Protein 1ID1 (pdb70)

GO terms:
  GO:0005267 potassium channel activity (F, IMP)
  GO:0005886 plasma membrane (C, IDA)
  GO:0032991 protein-containing complex (C, IDA)
  GO:0042802 identical protein binding (F, IDA)
  GO:0006813 potassium ion transport (P, IMP)

CATH classification: 3.40.50.720

B-factor: mean 51.91, std 16.52, range [20.41, 100.39]

InterPro domains:
  IPR003148 Regulator of K+ conductance, N-terminal lobe [PF02254] (246-365)
  IPR003148 Regulator of K+ conductance, N-terminal lobe [PS51201] (243-363)
  IPR013099 Potassium channel domain [PF07885] (149-220)
  IPR036291 NAD(P)-binding domain superfamily [SSF51735] (242-384)
  IPR050721 Trk/Ktr/HKT Potassium Transport [PTHR43833] (146-383)

Sequence (305 aa):
HRKDHFIVCGHSILAINTILQLNQRGQNVTVISNLPEDDIKQLEQRLGDNADVIPGDSNDSSVLKKAGIDRCRAILALSDNDADNAFVVLSAKDMSSDVKTVLAVSDSKNLNKIKMVHPDIILSPQLFGSEILARVLNGEEINNDMLVSMLLNRKDHFIVCGHSILAINTILQLNQRGQNVTVISNLPEDDIKQLEQRLGDNADVIPGDSNDSSVLKKAGIDRCRAILALSDNDADNAFVVLSAKDMSSDVKTVLAVSDSKNLNKIKMVHPDIILSPQLFGSEILARVLNGEEINNDMLVSMLLN

Organism: Escherichia coli (strain K12) (NCBI:txid83333)

Solvent-accessible surface area: 13508 Å² total; per-residue (Å²): 186,57,49,87,2,2,0,0,2,8,58,12,76,8,0,27,27,0,3,35,21,0,64,123,56,67,29,102,14,2,1,3,2,104,43,80,97,81,62,13,60,71,9,68,85,132,19,41,118,103,35,45,14,12,89,26,72,18,42,68,43,74,24,0,125,132,0,0,4,82,85,21,90,0,1,0,1,1,25,111,72,16,73,49,1,19,98,1,1,82,10,0,63,124,65,43,76,126,12,78,0,0,0,3,4,56,53,17,159,23,26,101,130,6,88,144,26,126,1,48,5,14,1,10,6,44,51,13,2,1,47,0,0,0,40,21,10,36,62,38,135,1,73,26,111,55,1,34,78,44,3,103,100,116,60,70,4,2,0,0,2,7,55,13,71,10,0,48,34,0,4,58,39,0,49,133,104,60,34,111,15,3,2,0,4,106,40,85,94,78,68,11,60,69,13,65,86,62,7,42,122,84,28,46,16,8,84,26,72,18,39,63,45,70,19,0,126,128,0,1,3,82,129,22,94,0,2,0,1,1,23,111,71,16,72,48,1,18,100,2,1,84,10,0,74,120,65,29,90,130,15,79,0,1,0,2,8,52,48,25,168,27,34,115,131,5,92,147,20,131,3,61,2,19,1,11,6,52,43,14,2,0,51,0,0,0,43,28,9,43,62,56,133,2,61,21,105,93,1,35,73,45,3,103,104

Secondary structure (DSSP, 8-state):
---S-EEEE--SHHHHHHHHHHHHTT--EEEEE---HHHHHHHHHHH-TT-EEEES-TTSHHHHHHHTTTT-SEEEE-SS-HHHHHHHHHHHHHHTSSS-EEEE-SSGGGHHHHHTT--SEEE-HHHHHHHHHHHHHTT----HHHHHHTTB-/--SEEEEE--SHHHHHHHHHHHHTT--EEEEE---HHHHHHHHHHT-TT-EEEES-TTSHHHHHHHTGGGEEEEEE-SS-HHHHHHHHHHHHHHTSSS-EEEE-SSGGGHHHHHTT--SEEE-HHHHHHHHHHHHHTT----HHHHHHHHB-

Foldseek 3Di:
DDAQAEEEEADDPVRLVVLQVCVVVVGHYAYEYCDDPVVVVVSQVSRDDNYHYHYDQLLDLVVVVVSPLVHYQAYEYDYLDQVSQLSSLLSSCVPPVPHAYEYEYNDPVCVVVSVVSPHQWYHDPVVLVVVVVVCVVVVHDADPVNSVVNTGD/DAQAEEEEADDPVRLVVLLVCVVVVGQYAYEYQDDPVVQVVSQVSNPDSRRYDYDQLLDLVVVVVSPQVGYQAYEYDHLDLVSLLSSLLSSCVPRVPHAYEYEHNDPVCVVVSCVSPHQWYHDPVVLVVVVVVCVVVVHDADPVNSVVVTGD

Structure (mmCIF, N/CA/C/O backbone):
data_1ID1
#
_entry.id   1ID1
#
_cell.length_a   65.51
_cell.length_b   65.51
_cell.length_c   110.24
_cell.angle_alpha   90
_cell.angle_beta   90
_cell.angle_gamma   90
#
_symmetry.space_group_name_H-M   'P 41'
#
loop_
_entity.id
_entity.type
_entity.pdbx_description
1 polymer 'PUTATIVE POTASSIUM CHANNEL PROTEIN'
2 water water
#
loop_
_atom_site.group_PDB
_atom_site.id
_atom_site.type_symbol
_atom_site.label_atom_id
_atom_site.label_alt_id
_atom_site.label_comp_id
_atom_site.label_asym_id
_atom_site.label_entity_id
_atom_site.label_seq_id
_atom_site.pdbx_PDB_ins_code
_atom_site.Cartn_x
_atom_site.Cartn_y
_atom_site.Cartn_z
_atom_site.occupancy
_atom_site.B_iso_or_equiv
_atom_site.auth_seq_id
_atom_site.auth_comp_id
_atom_site.auth_asym_id
_atom_site.auth_atom_id
_atom_site.pdbx_PDB_model_num
ATOM 1 N N . HIS A 1 1 ? 10.448 19.511 32.765 1.00 91.05 3 HIS A N 1
ATOM 2 C CA . HIS A 1 1 ? 10.205 18.041 32.681 1.00 90.71 3 HIS A CA 1
ATOM 3 C C . HIS A 1 1 ? 9.411 17.702 31.422 1.00 88.32 3 HIS A C 1
ATOM 4 O O . HIS A 1 1 ? 8.187 17.853 31.377 1.00 83.74 3 HIS 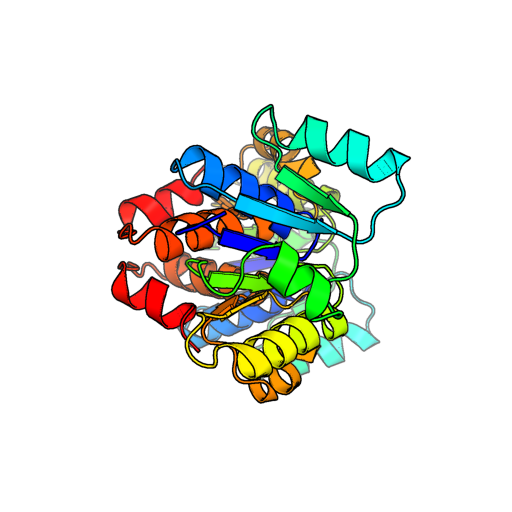A O 1
ATOM 11 N N . ARG A 1 2 ? 10.130 17.247 30.399 1.00 82.20 4 ARG A N 1
ATOM 12 C CA . ARG A 1 2 ? 9.531 16.888 29.124 1.00 67.80 4 ARG A CA 1
ATOM 13 C C . ARG A 1 2 ? 9.354 15.385 28.972 1.00 67.17 4 ARG A C 1
ATOM 14 O O . ARG A 1 2 ? 10.232 14.607 29.356 1.00 62.19 4 ARG A O 1
ATOM 22 N N . LYS A 1 3 ? 8.220 14.985 28.398 1.00 60.45 5 LYS A N 1
ATOM 23 C CA . LYS A 1 3 ? 7.910 13.573 28.201 1.00 57.89 5 LYS A CA 1
ATOM 24 C C . LYS A 1 3 ? 7.060 13.375 26.949 1.00 54.63 5 LYS A C 1
ATOM 25 O O . LYS A 1 3 ? 6.333 14.282 26.541 1.00 48.35 5 LYS A O 1
ATOM 27 N N . ASP A 1 4 ? 7.161 12.188 26.353 1.00 56.86 6 ASP A N 1
ATOM 28 C CA . ASP A 1 4 ? 6.415 11.831 25.144 1.00 62.26 6 ASP A CA 1
ATOM 29 C C . ASP A 1 4 ? 6.481 12.964 24.111 1.00 55.85 6 ASP A C 1
ATOM 30 O O . ASP A 1 4 ? 5.537 13.206 23.363 1.00 61.09 6 ASP A O 1
ATOM 35 N N . HIS A 1 5 ? 7.618 13.641 24.068 1.00 50.18 7 HIS A N 1
ATOM 36 C CA . HIS A 1 5 ? 7.810 14.774 23.179 1.00 43.88 7 HIS A CA 1
ATOM 37 C C . HIS A 1 5 ? 8.898 14.494 22.139 1.00 45.41 7 HIS A C 1
ATOM 38 O O . HIS A 1 5 ? 9.528 13.427 22.140 1.00 41.00 7 HIS A O 1
ATOM 45 N N . PHE A 1 6 ? 9.098 15.453 21.242 1.00 38.48 8 PHE A N 1
ATOM 46 C CA . PHE A 1 6 ? 10.146 15.341 20.230 1.00 42.18 8 PHE A CA 1
ATOM 47 C C . PHE A 1 6 ? 11.219 16.379 20.522 1.00 37.88 8 PHE A C 1
ATOM 48 O O . PHE A 1 6 ? 10.917 17.523 20.860 1.00 44.53 8 PHE A O 1
ATOM 56 N N . ILE A 1 7 ? 12.473 15.977 20.398 1.00 34.92 9 ILE A N 1
ATOM 57 C CA . ILE A 1 7 ? 13.591 16.892 20.612 1.00 27.22 9 ILE A CA 1
ATOM 58 C C . ILE A 1 7 ? 14.178 17.179 19.230 1.00 29.16 9 ILE A C 1
ATOM 59 O O . ILE A 1 7 ? 14.534 16.247 18.504 1.00 26.19 9 ILE A O 1
ATOM 64 N N . VAL A 1 8 ? 14.240 18.452 18.853 1.00 26.79 10 VAL A N 1
ATOM 65 C CA . VAL A 1 8 ? 14.814 18.829 17.566 1.00 36.67 10 VAL A CA 1
ATOM 66 C C . VAL A 1 8 ? 16.120 19.598 17.774 1.00 37.26 10 VAL A C 1
ATOM 67 O O . VAL A 1 8 ? 16.160 20.591 18.500 1.00 36.64 10 VAL A O 1
ATOM 71 N N . CYS A 1 9 ? 17.188 19.141 17.137 1.00 37.21 11 CYS A N 1
ATOM 72 C CA . CYS A 1 9 ? 18.476 19.817 17.274 1.00 39.29 11 CYS A CA 1
ATOM 73 C C . CYS A 1 9 ? 18.735 20.612 16.014 1.00 34.09 11 CYS A C 1
ATOM 74 O O . CYS A 1 9 ? 18.806 20.045 14.930 1.00 36.95 11 CYS A O 1
ATOM 77 N N . GLY A 1 10 ? 18.847 21.927 16.146 1.00 31.76 12 GLY A N 1
ATOM 78 C CA . GLY A 1 10 ? 19.134 22.732 14.980 1.00 33.85 12 GLY A CA 1
ATOM 79 C C . GLY A 1 10 ? 18.128 23.827 14.779 1.00 43.65 12 GLY A C 1
ATOM 80 O O . GLY A 1 10 ? 17.047 23.792 15.375 1.00 44.00 12 GLY A O 1
ATOM 81 N N . HIS A 1 11 ? 18.491 24.803 13.947 1.00 43.33 13 HIS A N 1
ATOM 82 C CA . HIS A 1 11 ? 17.614 25.925 13.632 1.00 42.43 13 HIS A CA 1
ATOM 83 C C . HIS A 1 11 ? 17.615 26.205 12.135 1.00 38.94 13 HIS A C 1
ATOM 84 O O . HIS A 1 11 ? 17.316 27.317 11.696 1.00 43.56 13 HIS A O 1
ATOM 91 N N . SER A 1 12 ? 17.970 25.190 11.353 1.00 37.93 14 SER A N 1
ATOM 92 C CA . SER A 1 12 ? 17.960 25.315 9.905 1.00 35.34 14 SER A CA 1
ATOM 93 C C . SER A 1 12 ? 16.491 25.404 9.444 1.00 45.76 14 SER A C 1
ATOM 94 O O . SER A 1 12 ? 15.552 25.247 10.252 1.00 36.30 14 SER A O 1
ATOM 97 N N . ILE A 1 13 ? 16.307 25.646 8.147 1.00 43.93 15 ILE A N 1
ATOM 98 C CA . ILE A 1 13 ? 14.980 25.756 7.545 1.00 45.73 15 ILE A CA 1
ATOM 99 C C . ILE A 1 13 ? 14.235 24.433 7.671 1.00 46.68 15 ILE A C 1
ATOM 100 O O . ILE A 1 13 ? 13.032 24.412 7.946 1.00 46.02 15 ILE A O 1
ATOM 105 N N . LEU A 1 14 ? 14.956 23.330 7.477 1.00 38.95 16 LEU A N 1
ATOM 106 C CA . LEU A 1 14 ? 14.360 22.009 7.609 1.00 37.03 16 LEU A CA 1
ATOM 107 C C . LEU A 1 14 ? 13.882 21.824 9.063 1.00 38.95 16 LEU A C 1
ATOM 108 O O . LEU A 1 14 ? 12.754 21.398 9.307 1.00 36.88 16 LEU A O 1
ATOM 113 N N . ALA A 1 15 ? 14.734 22.166 10.027 1.00 33.00 17 ALA A N 1
ATOM 114 C CA . ALA A 1 15 ? 14.370 22.022 11.443 1.00 35.66 17 ALA A CA 1
ATOM 115 C C . ALA A 1 15 ? 13.156 22.854 11.855 1.00 36.21 17 ALA A C 1
ATOM 116 O O . ALA A 1 15 ? 12.249 22.349 12.509 1.00 32.55 17 ALA A O 1
ATOM 118 N N . ILE A 1 16 ? 13.161 24.134 11.489 1.00 37.57 18 ILE A N 1
ATOM 119 C CA . ILE A 1 16 ? 12.078 25.035 11.828 1.00 37.91 18 ILE A CA 1
ATOM 120 C C . ILE A 1 16 ? 10.740 24.542 11.285 1.00 35.56 18 ILE A C 1
ATOM 121 O O . ILE A 1 16 ? 9.764 24.461 12.026 1.00 33.07 18 ILE A O 1
ATOM 126 N N . ASN A 1 17 ? 10.694 24.203 10.003 1.00 37.28 19 ASN A N 1
ATOM 127 C CA . ASN A 1 17 ? 9.457 23.708 9.427 1.00 34.98 19 ASN A CA 1
ATOM 128 C C . ASN A 1 17 ? 9.014 22.380 9.984 1.00 35.46 19 ASN A C 1
ATOM 129 O O . ASN A 1 17 ? 7.819 22.082 9.991 1.00 35.29 19 ASN A O 1
ATOM 134 N N . THR A 1 18 ? 9.957 21.568 10.446 1.00 32.79 20 THR A N 1
ATOM 135 C CA . THR A 1 18 ? 9.579 20.281 11.025 1.00 40.13 20 THR A CA 1
ATOM 136 C C . THR A 1 18 ? 8.964 20.543 12.397 1.00 39.30 20 THR A C 1
ATOM 137 O O . THR A 1 18 ? 8.012 19.878 12.797 1.00 39.72 20 THR A O 1
ATOM 141 N N . ILE A 1 19 ? 9.508 21.526 13.107 1.00 34.34 21 ILE A N 1
ATOM 142 C CA . ILE A 1 19 ? 8.993 21.864 14.428 1.00 36.90 21 ILE A CA 1
ATOM 143 C C . ILE A 1 19 ? 7.565 22.378 14.284 1.00 38.41 21 ILE A C 1
ATOM 144 O O . ILE A 1 19 ? 6.678 21.974 15.028 1.00 35.51 21 ILE A O 1
ATOM 149 N N . LEU A 1 20 ? 7.358 23.274 13.322 1.00 37.37 22 LEU A N 1
ATOM 150 C CA . LEU A 1 20 ? 6.046 23.844 13.066 1.00 39.49 22 LEU A CA 1
ATOM 151 C C . LEU A 1 20 ? 5.050 22.767 12.666 1.00 43.67 22 LEU A C 1
ATOM 152 O O . LEU A 1 20 ? 3.927 22.748 13.166 1.00 53.37 22 LEU A O 1
ATOM 157 N N . GLN A 1 21 ? 5.454 21.871 11.765 1.00 44.25 23 GLN A N 1
ATOM 158 C CA . GLN A 1 21 ? 4.564 20.803 11.322 1.00 37.84 23 GLN A CA 1
ATOM 159 C C . GLN A 1 21 ? 4.223 19.882 12.485 1.00 40.31 23 GLN A C 1
ATOM 160 O O . GLN A 1 21 ? 3.118 19.336 12.553 1.00 37.70 23 GLN A O 1
ATOM 166 N N . LEU A 1 22 ? 5.170 19.699 13.401 1.00 37.01 24 LEU A N 1
ATOM 167 C CA . LEU A 1 22 ? 4.914 18.855 14.556 1.00 35.70 24 LEU A CA 1
ATOM 168 C C . LEU A 1 22 ? 3.947 19.551 15.506 1.00 38.30 24 LEU A C 1
ATOM 169 O O . LEU A 1 22 ? 3.060 18.902 16.066 1.00 33.61 24 LEU A O 1
ATOM 174 N N . ASN A 1 23 ? 4.106 20.862 15.688 1.00 37.45 25 ASN A N 1
ATOM 175 C CA . ASN A 1 23 ? 3.208 21.604 16.575 1.00 44.58 25 ASN A CA 1
ATOM 176 C C . ASN A 1 23 ? 1.784 21.560 16.014 1.00 47.21 25 ASN A C 1
ATOM 177 O O . ASN A 1 23 ? 0.823 21.366 16.756 1.00 48.94 25 ASN A O 1
ATOM 182 N N . GLN A 1 24 ? 1.664 21.736 14.699 1.00 51.33 26 GLN A N 1
ATOM 183 C CA . GLN A 1 24 ? 0.377 21.691 14.021 1.00 45.45 26 GLN A CA 1
ATOM 184 C C . GLN A 1 24 ? -0.327 20.357 14.213 1.00 46.40 26 GLN A C 1
ATOM 185 O O . GLN A 1 24 ? -1.548 20.299 14.092 1.00 52.48 26 GLN A O 1
ATOM 191 N N . ARG A 1 25 ? 0.420 19.283 14.483 1.00 39.97 27 ARG A N 1
ATOM 192 C CA . ARG A 1 25 ? -0.216 17.975 14.681 1.00 42.32 27 ARG A CA 1
ATOM 193 C C . ARG A 1 25 ? -0.444 17.694 16.159 1.00 35.76 27 ARG A C 1
ATOM 194 O O . ARG A 1 25 ? -0.671 16.551 16.552 1.00 35.77 27 ARG A O 1
ATOM 202 N N . GLY A 1 26 ? -0.356 18.739 16.972 1.00 37.82 28 GLY A N 1
ATOM 203 C CA . GLY A 1 26 ? -0.565 18.587 18.401 1.00 46.57 28 GLY A CA 1
ATOM 204 C C . GLY A 1 26 ? 0.565 17.920 19.164 1.00 48.57 28 GLY A C 1
ATOM 205 O O . GLY A 1 26 ? 0.362 17.447 20.277 1.00 51.17 28 GLY A O 1
ATOM 206 N N . GLN A 1 27 ? 1.759 17.877 18.590 1.00 44.80 29 GLN A N 1
ATOM 207 C CA . GLN A 1 27 ? 2.884 17.236 19.274 1.00 41.25 29 GLN A CA 1
ATOM 208 C C . GLN A 1 27 ? 3.706 18.237 20.063 1.00 37.53 29 GLN A C 1
ATOM 209 O O . GLN A 1 27 ? 3.788 19.411 19.697 1.00 41.82 29 GLN A O 1
ATOM 215 N N . ASN A 1 28 ? 4.297 17.786 21.161 1.00 42.01 30 ASN A N 1
ATOM 216 C CA . ASN A 1 28 ? 5.157 18.678 21.939 1.00 44.76 30 ASN A CA 1
ATOM 217 C C . ASN A 1 28 ? 6.594 18.595 21.412 1.00 39.22 30 ASN A C 1
ATOM 218 O O . ASN A 1 28 ? 7.109 17.508 21.161 1.00 36.22 30 ASN A O 1
ATOM 223 N N . VAL A 1 29 ? 7.225 19.748 21.227 1.00 39.23 31 VAL A N 1
ATOM 224 C CA . VAL A 1 29 ? 8.594 19.784 20.730 1.00 40.89 31 VAL A CA 1
ATOM 225 C C . VAL A 1 29 ? 9.537 20.628 21.584 1.00 42.95 31 VAL A C 1
ATOM 226 O O . VAL A 1 29 ? 9.203 21.740 21.995 1.00 45.73 31 VAL A O 1
ATOM 230 N N . THR A 1 30 ? 10.726 20.087 21.823 1.00 38.38 32 THR A N 1
ATOM 231 C CA . THR A 1 30 ? 11.770 20.761 22.589 1.00 43.66 32 THR A CA 1
ATOM 232 C C . THR A 1 30 ? 12.926 20.971 21.613 1.00 43.01 32 THR A C 1
ATOM 233 O O . THR A 1 30 ? 13.456 20.008 21.057 1.00 38.61 32 THR A O 1
ATOM 237 N N . VAL A 1 31 ? 13.299 22.225 21.398 1.00 41.90 33 VAL A N 1
ATOM 238 C CA . VAL A 1 31 ? 14.376 22.566 20.486 1.00 47.73 33 VAL A CA 1
ATOM 239 C C . VAL A 1 31 ? 15.659 22.922 21.231 1.00 51.90 33 VAL A C 1
ATOM 240 O O . VAL A 1 31 ? 15.616 23.535 22.297 1.00 49.88 33 VAL A O 1
ATOM 244 N N . ILE A 1 32 ? 16.793 22.534 20.656 1.00 46.44 34 ILE A N 1
ATOM 245 C CA . ILE A 1 32 ? 18.105 22.850 21.220 1.00 44.24 34 ILE A CA 1
ATOM 246 C C . ILE A 1 32 ? 18.828 23.644 20.147 1.00 46.68 34 ILE A C 1
ATOM 247 O O . ILE A 1 32 ? 18.992 23.158 19.027 1.00 47.29 34 ILE A O 1
ATOM 252 N N . SER A 1 33 ? 19.232 24.871 20.470 1.00 53.03 35 SER A N 1
ATOM 253 C CA . SER A 1 33 ? 19.938 25.704 19.502 1.00 65.33 35 SER A CA 1
ATOM 254 C C . SER A 1 33 ? 21.195 26.359 20.085 1.00 64.35 35 SER A C 1
ATOM 255 O O . SER A 1 33 ? 21.201 26.829 21.223 1.00 64.05 35 SER A O 1
ATOM 258 N N . ASN A 1 34 ? 22.260 26.378 19.292 1.00 69.13 36 ASN A N 1
ATOM 259 C CA . ASN A 1 34 ? 23.525 26.968 19.717 1.00 70.63 36 ASN A CA 1
ATOM 260 C C . ASN A 1 34 ? 23.598 28.426 19.283 1.00 66.71 36 ASN A C 1
ATOM 261 O O . ASN A 1 34 ? 24.668 29.026 19.281 1.00 67.11 36 ASN A O 1
ATOM 266 N N . LEU A 1 35 ? 22.458 28.985 18.896 1.00 63.30 37 LEU A N 1
ATOM 267 C CA . LEU A 1 35 ? 22.410 30.377 18.469 1.00 62.71 37 LEU A CA 1
ATOM 268 C C . LEU A 1 35 ? 22.704 31.330 19.626 1.00 68.27 37 LEU A C 1
ATOM 269 O O . LEU A 1 35 ? 22.558 30.964 20.799 1.00 63.78 37 LEU A O 1
ATOM 274 N N . PRO A 1 36 ? 23.143 32.562 19.306 1.00 73.89 38 PRO A N 1
ATOM 275 C CA . PRO A 1 36 ? 23.467 33.605 20.284 1.00 79.46 38 PRO A CA 1
ATOM 276 C C . PRO A 1 36 ? 22.217 34.021 21.057 1.00 84.33 38 PRO A C 1
ATOM 277 O O . PRO A 1 36 ? 21.094 33.819 20.586 1.00 85.66 38 PRO A O 1
ATOM 281 N N . GLU A 1 37 ? 22.419 34.605 22.235 1.00 88.71 39 GLU A N 1
ATOM 282 C CA . GLU A 1 37 ? 21.315 35.049 23.083 1.00 90.61 39 GLU A CA 1
ATOM 283 C C . GLU A 1 37 ? 20.291 35.868 22.306 1.00 90.24 39 GLU A C 1
ATOM 284 O O . GLU A 1 37 ? 19.084 35.698 22.482 1.00 93.51 39 GLU A O 1
ATOM 286 N N . ASP A 1 38 ? 20.778 36.753 21.443 1.00 88.61 40 ASP A N 1
ATOM 287 C CA . ASP A 1 38 ? 19.907 37.606 20.642 1.00 88.55 40 ASP A CA 1
ATOM 288 C C . ASP A 1 38 ? 19.088 36.812 19.623 1.00 86.50 40 ASP A C 1
ATOM 289 O O . ASP A 1 38 ? 17.890 37.054 19.456 1.00 83.86 40 ASP A O 1
ATOM 291 N N . ASP A 1 39 ? 19.744 35.865 18.954 1.00 82.72 41 ASP A N 1
ATOM 292 C CA . ASP A 1 39 ? 19.105 35.035 17.933 1.00 80.03 41 ASP A CA 1
ATOM 293 C C . ASP A 1 39 ? 18.061 34.059 18.473 1.00 73.83 41 ASP A C 1
ATOM 294 O O . ASP A 1 39 ? 17.075 33.764 17.800 1.00 70.22 41 ASP A O 1
ATOM 299 N N . ILE A 1 40 ? 18.285 33.551 19.678 1.00 67.09 42 ILE A N 1
ATOM 300 C CA . ILE A 1 40 ? 17.343 32.629 20.302 1.00 63.14 42 ILE A CA 1
ATOM 301 C C . ILE A 1 40 ? 15.979 33.304 20.433 1.00 71.23 42 ILE A C 1
ATOM 302 O O . ILE A 1 40 ? 14.938 32.649 20.350 1.00 74.32 42 ILE A O 1
ATOM 307 N N . LYS A 1 41 ? 15.995 34.619 20.641 1.00 73.99 43 LYS A N 1
ATOM 308 C CA . LYS A 1 41 ? 14.772 35.398 20.791 1.00 73.02 43 LYS A CA 1
ATOM 309 C C . LYS A 1 41 ? 13.963 35.401 19.491 1.00 73.95 43 LYS A C 1
ATOM 310 O O . LYS A 1 41 ? 12.758 35.118 19.486 1.00 69.33 43 LYS A O 1
ATOM 312 N N . GLN A 1 42 ? 14.638 35.727 18.393 1.00 71.76 44 GLN A N 1
ATOM 313 C CA . GLN A 1 42 ? 14.002 35.771 17.089 1.00 73.80 44 GLN A CA 1
ATOM 314 C C . GLN A 1 42 ? 13.454 34.391 16.718 1.00 77.90 44 GLN A C 1
ATOM 315 O O . GLN A 1 42 ? 12.449 34.286 16.016 1.00 81.01 44 GLN A O 1
ATOM 317 N N . LEU A 1 43 ? 14.111 33.339 17.207 1.00 76.94 45 LEU A N 1
ATOM 318 C CA . LEU A 1 43 ? 13.703 31.967 16.914 1.00 73.97 45 LEU A CA 1
ATOM 319 C C . LEU A 1 43 ? 12.475 31.572 17.724 1.00 72.71 45 LEU A C 1
ATOM 320 O O . LEU A 1 43 ? 11.552 30.957 17.191 1.00 71.78 45 LEU A O 1
ATOM 325 N N . GLU A 1 44 ? 12.466 31.914 19.008 1.00 71.55 46 GLU A N 1
ATOM 326 C CA . GLU A 1 44 ? 11.328 31.587 19.861 1.00 75.21 46 GLU A CA 1
ATOM 327 C C . GLU A 1 44 ? 10.058 32.260 19.347 1.00 75.86 46 GLU A C 1
ATOM 328 O O . GLU A 1 44 ? 8.968 31.693 19.439 1.00 72.34 46 GLU A O 1
ATOM 334 N N . GLN A 1 45 ? 10.199 33.470 18.808 1.00 77.17 47 GLN A N 1
ATOM 335 C CA . GLN A 1 45 ? 9.055 34.203 18.263 1.00 79.65 47 GLN A CA 1
ATOM 336 C C . GLN A 1 45 ? 8.708 33.639 16.882 1.00 79.90 47 GLN A C 1
ATOM 337 O O . GLN A 1 45 ? 7.547 33.637 16.464 1.00 80.21 47 GLN A O 1
ATOM 339 N N . ARG A 1 46 ? 9.733 33.156 16.185 1.00 79.39 48 ARG A N 1
ATOM 340 C CA . ARG A 1 46 ? 9.583 32.577 14.853 1.00 74.87 48 ARG A CA 1
ATOM 341 C C . ARG A 1 46 ? 8.731 31.307 15.010 1.00 70.10 48 ARG A C 1
ATOM 342 O O . ARG A 1 46 ? 7.972 30.936 14.114 1.00 68.40 48 ARG A O 1
ATOM 350 N N . LEU A 1 47 ? 8.841 30.667 16.174 1.00 68.60 49 LEU A N 1
ATOM 351 C CA . LEU A 1 47 ? 8.120 29.429 16.451 1.00 66.93 49 LEU A CA 1
ATOM 352 C C . LEU A 1 47 ? 6.708 29.569 16.993 1.00 70.31 49 LEU A C 1
ATOM 353 O O . LEU A 1 47 ? 5.792 28.906 16.509 1.00 74.33 49 LEU A O 1
ATOM 358 N N . GLY A 1 48 ? 6.524 30.407 18.007 1.00 73.11 50 GLY A N 1
ATOM 359 C CA . GLY A 1 48 ? 5.191 30.571 18.556 1.00 75.21 50 GLY A CA 1
ATOM 360 C C . GLY A 1 48 ? 5.116 30.827 20.046 1.00 76.48 50 GLY A C 1
ATOM 361 O O . GLY A 1 48 ? 6.105 31.187 20.683 1.00 81.36 50 GLY A O 1
ATOM 362 N N . ASP A 1 49 ? 3.928 30.628 20.604 1.00 77.16 51 ASP A N 1
ATOM 363 C CA . ASP A 1 49 ? 3.696 30.859 22.022 1.00 78.74 51 ASP A CA 1
ATOM 364 C C . ASP A 1 49 ? 4.216 29.743 22.925 1.00 79.17 51 ASP A C 1
ATOM 365 O O . ASP A 1 49 ? 4.782 30.010 23.988 1.00 76.86 51 ASP A O 1
ATOM 367 N N . ASN A 1 50 ? 4.025 28.495 22.511 1.00 80.78 52 ASN A N 1
ATOM 368 C CA . ASN A 1 50 ? 4.476 27.364 23.321 1.00 83.95 52 ASN A CA 1
ATOM 369 C C . ASN A 1 50 ? 5.848 26.852 22.881 1.00 83.24 52 ASN A C 1
ATOM 370 O O . ASN A 1 50 ? 6.073 25.638 22.801 1.00 82.32 52 ASN A O 1
ATOM 372 N N . ALA A 1 51 ? 6.758 27.786 22.604 1.00 78.44 53 ALA A N 1
ATOM 373 C CA . ALA A 1 51 ? 8.113 27.457 22.167 1.00 72.72 53 ALA A CA 1
ATOM 374 C C . ALA A 1 51 ? 9.007 27.091 23.345 1.00 69.38 53 ALA A C 1
ATOM 375 O O . ALA A 1 51 ? 9.185 27.882 24.270 1.00 74.10 53 ALA A O 1
ATOM 377 N N . ASP A 1 52 ? 9.566 25.886 23.301 1.00 62.19 54 ASP A N 1
ATOM 378 C CA . ASP A 1 52 ? 10.454 25.390 24.347 1.00 54.76 54 ASP A CA 1
ATOM 379 C C . ASP A 1 52 ? 11.860 25.242 23.766 1.00 56.18 54 ASP A C 1
ATOM 380 O O . ASP A 1 52 ? 12.299 24.143 23.420 1.00 55.46 54 ASP A O 1
ATOM 385 N N . VAL A 1 53 ? 12.556 26.371 23.665 1.00 50.40 55 VAL A N 1
ATOM 386 C CA . VAL A 1 53 ? 13.908 26.430 23.111 1.00 55.04 55 VAL A CA 1
ATOM 387 C C . VAL A 1 53 ? 15.010 26.406 24.171 1.00 55.49 55 VAL A C 1
ATOM 388 O O . VAL A 1 53 ? 15.172 27.371 24.908 1.00 58.84 55 VAL A O 1
ATOM 392 N N . ILE A 1 54 ? 15.774 25.318 24.240 1.00 59.62 56 ILE A N 1
ATOM 393 C CA . ILE A 1 54 ? 16.862 25.210 25.216 1.00 64.16 56 ILE A CA 1
ATOM 394 C C . ILE A 1 54 ? 18.182 25.672 24.597 1.00 69.52 56 ILE A C 1
ATOM 395 O O . ILE A 1 54 ? 18.793 24.948 23.810 1.00 73.15 56 ILE A O 1
ATOM 400 N N . PRO A 1 55 ? 18.639 26.888 24.939 1.00 73.68 57 PRO A N 1
ATOM 401 C CA . PRO A 1 55 ? 19.899 27.402 24.391 1.00 73.75 57 PRO A CA 1
ATOM 402 C C . PRO A 1 55 ? 21.063 26.533 24.874 1.00 71.78 57 PRO A C 1
ATOM 403 O O . PRO A 1 55 ? 21.275 26.376 26.079 1.00 70.31 57 PRO A O 1
ATOM 407 N N . GLY A 1 56 ? 21.802 25.952 23.936 1.00 69.27 58 GLY A N 1
ATOM 408 C CA . GLY A 1 56 ? 22.909 25.098 24.320 1.00 64.81 58 GLY A CA 1
ATOM 409 C C . GLY A 1 56 ? 23.544 24.355 23.162 1.00 63.11 58 GLY A C 1
ATOM 410 O O . GLY A 1 56 ? 23.327 24.694 21.997 1.00 61.64 58 GLY A O 1
ATOM 411 N N . ASP A 1 57 ? 24.330 23.335 23.490 1.00 59.04 59 ASP A N 1
ATOM 412 C CA . ASP A 1 57 ? 25.029 22.537 22.489 1.00 58.12 59 ASP A CA 1
ATOM 413 C C . ASP A 1 57 ? 24.540 21.098 22.551 1.00 54.41 59 ASP A C 1
ATOM 414 O O . ASP A 1 57 ? 24.694 20.432 23.576 1.00 44.42 59 ASP A O 1
ATOM 419 N N . SER A 1 58 ? 23.972 20.611 21.451 1.00 50.52 60 SER A N 1
ATOM 420 C CA . SER A 1 58 ? 23.440 19.254 21.436 1.00 52.23 60 SER A CA 1
ATOM 421 C C . SER A 1 58 ? 24.495 18.146 21.396 1.00 47.83 60 SER A C 1
ATOM 422 O O . SER A 1 58 ? 24.167 16.972 21.544 1.00 50.10 60 SER A O 1
ATOM 425 N N . ASN A 1 59 ? 25.759 18.505 21.206 1.00 52.03 61 ASN A N 1
ATOM 426 C CA . ASN A 1 59 ? 26.826 17.497 21.198 1.00 56.84 61 ASN A CA 1
ATOM 427 C C . ASN A 1 59 ? 27.098 17.076 22.654 1.00 55.37 61 ASN A C 1
ATOM 428 O O . ASN A 1 59 ? 27.627 15.990 22.918 1.00 53.55 61 ASN A O 1
ATOM 433 N N . ASP A 1 60 ? 26.706 17.942 23.588 1.00 54.19 62 ASP A N 1
ATOM 434 C CA . ASP A 1 60 ? 26.873 17.692 25.018 1.00 58.65 62 ASP A CA 1
ATOM 435 C C . ASP A 1 60 ? 25.701 16.880 25.548 1.00 57.15 62 ASP A C 1
ATOM 436 O O . ASP A 1 60 ? 24.555 17.325 25.500 1.00 59.29 62 ASP A O 1
ATOM 441 N N . SER A 1 61 ? 25.997 15.697 26.073 1.00 52.74 63 SER A N 1
ATOM 442 C CA . SER A 1 61 ? 24.969 14.813 26.596 1.00 54.16 63 SER A CA 1
ATOM 443 C C . SER A 1 61 ? 24.191 15.343 27.801 1.00 59.30 63 SER A C 1
ATOM 444 O O . SER A 1 61 ? 23.066 14.910 28.053 1.00 59.34 63 SER A O 1
ATOM 447 N N . SER A 1 62 ? 24.770 16.276 28.546 1.00 57.17 64 SER A N 1
ATOM 448 C CA . SER A 1 62 ? 24.062 16.806 29.703 1.00 56.91 64 SER A CA 1
ATOM 449 C C . SER A 1 62 ? 22.879 17.659 29.255 1.00 56.01 64 SER A C 1
ATOM 450 O O . SER A 1 62 ? 21.846 17.697 29.931 1.00 60.55 64 SER A O 1
ATOM 453 N N . VAL A 1 63 ? 23.018 18.348 28.125 1.00 48.18 65 VAL A N 1
ATOM 454 C CA . VAL A 1 63 ? 21.908 19.164 27.642 1.00 49.65 65 VAL A CA 1
ATOM 455 C C . VAL A 1 63 ? 20.840 18.209 27.098 1.00 47.41 65 VAL A C 1
ATOM 456 O O . VAL A 1 63 ? 19.646 18.448 27.248 1.00 53.56 65 VAL A O 1
ATOM 460 N N . LEU A 1 64 ? 21.277 17.113 26.487 1.00 44.35 66 LEU A N 1
ATOM 461 C CA . LEU A 1 64 ? 20.345 16.129 25.964 1.00 47.53 66 LEU A CA 1
ATOM 462 C C . LEU A 1 64 ? 19.498 15.528 27.087 1.00 49.62 66 LEU A C 1
ATOM 463 O O . LEU A 1 64 ? 18.285 15.361 26.930 1.00 51.62 66 LEU A O 1
ATOM 468 N N . LYS A 1 65 ? 20.129 15.211 28.217 1.00 49.91 67 LYS A N 1
ATOM 469 C CA . LYS A 1 65 ? 19.413 14.636 29.357 1.00 49.54 67 LYS A CA 1
ATOM 470 C C . LYS A 1 65 ? 18.411 15.667 29.871 1.00 53.57 67 LYS A C 1
ATOM 471 O O . LYS A 1 65 ? 17.251 15.346 30.181 1.00 49.89 67 LYS A O 1
ATOM 477 N N . LYS A 1 66 ? 18.874 16.911 29.943 1.00 48.44 68 LYS A N 1
ATOM 478 C CA . LYS A 1 66 ? 18.055 18.023 30.379 1.00 51.65 68 LYS A CA 1
ATOM 479 C C . LYS A 1 66 ? 16.839 18.142 29.451 1.00 57.69 68 LYS A C 1
ATOM 480 O O . LYS A 1 66 ? 15.702 18.251 29.913 1.00 57.92 68 LYS A O 1
ATOM 486 N N . ALA A 1 67 ? 17.086 18.116 28.141 1.00 57.97 69 ALA A N 1
ATOM 487 C CA . ALA A 1 67 ? 16.018 18.217 27.150 1.00 50.61 69 ALA A CA 1
ATOM 488 C C . ALA A 1 67 ? 15.019 17.072 27.283 1.00 51.20 69 ALA A C 1
ATOM 489 O O . ALA A 1 67 ? 13.918 17.147 26.749 1.00 51.26 69 ALA A O 1
ATOM 491 N N . GLY A 1 68 ? 15.417 16.006 27.972 1.00 47.78 70 GLY A N 1
ATOM 492 C CA . GLY A 1 68 ? 14.514 14.890 28.197 1.00 48.19 70 GLY A CA 1
ATOM 493 C C . GLY A 1 68 ? 14.580 13.705 27.257 1.00 51.75 70 GLY A C 1
ATOM 494 O O . GLY A 1 68 ? 13.576 13.007 27.080 1.00 52.04 70 GLY A O 1
ATOM 495 N N . ILE A 1 69 ? 15.751 13.446 26.680 1.00 52.50 71 ILE A N 1
ATOM 496 C CA . ILE A 1 69 ? 15.901 12.337 25.743 1.00 54.55 71 ILE A CA 1
ATOM 497 C C . ILE A 1 69 ? 15.496 10.994 26.310 1.00 54.58 71 ILE A C 1
ATOM 498 O O . ILE A 1 69 ? 15.273 10.042 25.558 1.00 50.42 71 ILE A O 1
ATOM 503 N N . ASP A 1 70 ? 15.409 10.917 27.634 1.00 57.65 72 ASP A N 1
ATOM 504 C CA . ASP A 1 70 ? 15.029 9.676 28.303 1.00 64.59 72 ASP A CA 1
ATOM 505 C C . ASP A 1 70 ? 13.537 9.370 28.173 1.00 60.70 72 ASP A C 1
ATOM 506 O O . ASP A 1 70 ? 13.118 8.217 28.265 1.00 61.46 72 ASP A O 1
ATOM 511 N N . ARG A 1 71 ? 12.738 10.402 27.937 1.00 54.39 73 ARG A N 1
ATOM 512 C CA . ARG A 1 71 ? 11.294 10.235 27.830 1.00 56.73 73 ARG A CA 1
ATOM 513 C C . ARG A 1 71 ? 10.692 10.716 26.503 1.00 61.84 73 ARG A C 1
ATOM 514 O O . ARG A 1 71 ? 9.465 10.807 26.381 1.00 63.64 73 ARG A O 1
ATOM 522 N N . CYS A 1 72 ? 11.529 11.023 25.512 1.00 54.17 74 CYS A N 1
ATOM 523 C CA . CYS A 1 72 ? 11.009 11.519 24.244 1.00 46.53 74 CYS A CA 1
ATOM 524 C C . CYS A 1 72 ? 10.550 10.405 23.308 1.00 47.06 74 CYS A C 1
ATOM 525 O O . CYS A 1 72 ? 10.817 9.220 23.542 1.00 41.04 74 CYS A O 1
ATOM 528 N N . ARG A 1 73 ? 9.852 10.792 22.243 1.00 44.29 75 ARG A N 1
ATOM 529 C CA . ARG A 1 73 ? 9.364 9.822 21.271 1.00 45.84 75 ARG A CA 1
ATOM 530 C C . ARG A 1 73 ? 10.500 9.576 20.283 1.00 46.71 75 ARG A C 1
ATOM 531 O O . ARG A 1 73 ? 10.630 8.488 19.713 1.00 44.66 75 ARG A O 1
ATOM 539 N N . ALA A 1 74 ? 11.322 10.603 20.087 1.00 37.91 76 ALA A N 1
ATOM 540 C CA . ALA A 1 74 ? 12.455 10.518 19.173 1.00 37.72 76 ALA A CA 1
ATOM 541 C C . ALA A 1 74 ? 13.260 11.805 19.225 1.00 40.92 76 ALA A C 1
ATOM 542 O O . ALA A 1 74 ? 12.772 12.848 19.693 1.00 39.10 76 ALA A O 1
ATOM 544 N N . ILE A 1 75 ? 14.505 11.725 18.763 1.00 34.76 77 ILE A N 1
ATOM 545 C CA . ILE A 1 75 ? 15.349 12.904 18.721 1.00 35.93 77 ILE A CA 1
ATOM 546 C C . ILE A 1 75 ? 15.648 13.113 17.243 1.00 34.66 77 ILE A C 1
ATOM 547 O O . ILE A 1 75 ? 15.912 12.149 16.514 1.00 28.59 77 ILE A O 1
ATOM 552 N N . LEU A 1 76 ? 15.580 14.371 16.812 1.00 30.90 78 LEU A N 1
ATOM 553 C CA . LEU A 1 76 ? 15.804 14.748 15.421 1.00 31.73 78 LEU A CA 1
ATOM 554 C C . LEU A 1 76 ? 17.023 15.665 15.230 1.00 31.07 78 LEU A C 1
ATOM 555 O O . LEU A 1 76 ? 17.034 16.818 15.691 1.00 30.03 78 LEU A O 1
ATOM 560 N N . ALA A 1 77 ? 18.033 15.140 14.533 1.00 31.94 79 ALA A N 1
ATOM 561 C CA . ALA A 1 77 ? 19.273 15.869 14.235 1.00 31.33 79 ALA A CA 1
ATOM 562 C C . ALA A 1 77 ? 19.053 16.548 12.875 1.00 32.03 79 ALA A C 1
ATOM 563 O O . ALA A 1 77 ? 19.256 15.950 11.812 1.00 26.00 79 ALA A O 1
ATOM 565 N N . LEU A 1 78 ? 18.651 17.811 12.914 1.00 34.43 80 LEU A N 1
ATOM 566 C CA . LEU A 1 78 ? 18.294 18.510 11.694 1.00 38.52 80 L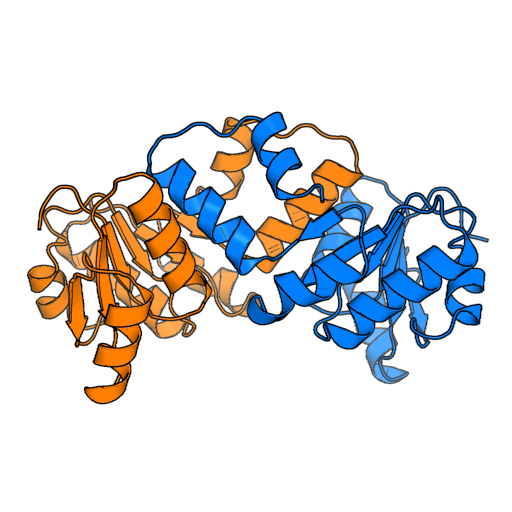EU A CA 1
ATOM 567 C C . LEU A 1 78 ? 19.036 19.789 11.372 1.00 40.72 80 LEU A C 1
ATOM 568 O O . LEU A 1 78 ? 18.481 20.661 10.707 1.00 38.82 80 LEU A O 1
ATOM 573 N N . SER A 1 79 ? 20.276 19.922 11.818 1.00 39.35 81 SER A N 1
ATOM 574 C CA . SER A 1 79 ? 21.005 21.141 11.512 1.00 40.02 81 SER A CA 1
ATOM 575 C C . SER A 1 79 ? 21.700 21.057 10.158 1.00 39.21 81 SER A C 1
ATOM 576 O O . SER A 1 79 ? 21.748 20.000 9.526 1.00 36.49 81 SER A O 1
ATOM 579 N N . ASP A 1 80 ? 22.244 22.187 9.730 1.00 44.03 82 ASP A N 1
ATOM 580 C CA . ASP A 1 80 ? 22.975 22.276 8.474 1.00 51.32 82 ASP A CA 1
ATOM 581 C C . ASP A 1 80 ? 24.435 21.792 8.574 1.00 48.51 82 ASP A C 1
ATOM 582 O O . ASP A 1 80 ? 25.224 21.998 7.654 1.00 51.39 82 ASP A O 1
ATOM 587 N N . ASN A 1 81 ? 24.794 21.163 9.689 1.00 45.51 83 ASN A N 1
ATOM 588 C CA . ASN A 1 81 ? 26.145 20.628 9.859 1.00 44.49 83 ASN A CA 1
ATOM 589 C C . ASN A 1 81 ? 25.993 19.124 10.043 1.00 37.83 83 ASN A C 1
ATOM 590 O O . ASN A 1 81 ? 25.452 18.677 11.053 1.00 35.15 83 ASN A O 1
ATOM 595 N N . ASP A 1 82 ? 26.465 18.341 9.077 1.00 37.91 84 ASP A N 1
ATOM 596 C CA . ASP A 1 82 ? 26.322 16.890 9.175 1.00 41.29 84 ASP A CA 1
ATOM 597 C C . ASP A 1 82 ? 27.191 16.233 10.223 1.00 39.61 84 ASP A C 1
ATOM 598 O O . ASP A 1 82 ? 26.887 15.132 10.683 1.00 38.14 84 ASP A O 1
ATOM 603 N N . ALA A 1 83 ? 28.269 16.910 10.604 1.00 38.34 85 ALA A N 1
ATOM 604 C CA . ALA A 1 83 ? 29.156 16.388 11.621 1.00 37.04 85 ALA A CA 1
ATOM 605 C C . ALA A 1 83 ? 28.379 16.452 12.952 1.00 36.81 85 ALA A C 1
ATOM 606 O O . ALA A 1 83 ? 28.331 15.474 13.699 1.00 35.92 85 ALA A O 1
ATOM 608 N N . ASP A 1 84 ? 27.775 17.599 13.253 1.00 30.08 86 ASP A N 1
ATOM 609 C CA . ASP A 1 84 ? 26.958 17.714 14.468 1.00 40.02 86 ASP A CA 1
ATOM 610 C C . ASP A 1 84 ? 25.770 16.729 14.461 1.00 37.33 86 ASP A C 1
ATOM 611 O O . ASP A 1 84 ? 25.462 16.122 15.490 1.00 36.72 86 ASP A O 1
ATOM 616 N N . ASN A 1 85 ? 25.111 16.546 13.314 1.00 29.12 87 ASN A N 1
ATOM 617 C CA . ASN A 1 85 ? 23.982 15.609 13.264 1.00 36.50 87 ASN A CA 1
ATOM 618 C C . ASN A 1 85 ? 24.428 14.174 13.556 1.00 34.68 87 ASN A C 1
ATOM 619 O O . ASN A 1 85 ? 23.764 13.435 14.301 1.00 35.49 87 ASN A O 1
ATOM 624 N N . ALA A 1 86 ? 25.556 13.779 12.980 1.00 37.77 88 ALA A N 1
ATOM 625 C CA . ALA A 1 86 ? 26.097 12.435 13.184 1.00 35.79 88 ALA A CA 1
ATOM 626 C C . ALA A 1 86 ? 26.429 12.215 14.660 1.00 37.23 88 ALA A C 1
ATOM 627 O O . ALA A 1 86 ? 26.238 11.123 15.207 1.00 30.71 88 ALA A O 1
ATOM 629 N N . PHE A 1 87 ? 26.939 13.262 15.297 1.00 35.84 89 PHE A N 1
ATOM 630 C CA . PHE A 1 87 ? 27.322 13.194 16.698 1.00 38.15 89 PHE A CA 1
ATOM 631 C C . PHE A 1 87 ? 26.100 13.143 17.616 1.00 37.50 89 PHE A C 1
ATOM 632 O O . PHE A 1 87 ? 26.091 12.374 18.590 1.00 35.52 89 PHE A O 1
ATOM 640 N N . VAL A 1 88 ? 25.088 13.972 17.328 1.00 36.46 90 VAL A N 1
ATOM 641 C CA . VAL A 1 88 ? 23.849 13.977 18.120 1.00 30.35 90 VAL A CA 1
ATOM 642 C C . VAL A 1 88 ? 23.359 12.551 18.138 1.00 25.53 90 VAL A C 1
ATOM 643 O O . VAL A 1 88 ? 22.972 12.034 19.187 1.00 28.98 90 VAL A O 1
ATOM 647 N N . VAL A 1 89 ? 23.413 11.889 16.990 1.00 29.14 91 VAL A N 1
ATOM 648 C CA . VAL A 1 89 ? 22.962 10.497 16.943 1.00 34.92 91 VAL A CA 1
ATOM 649 C C . VAL A 1 89 ? 23.831 9.603 17.817 1.00 42.31 91 VAL A C 1
ATOM 650 O O . VAL A 1 89 ? 23.302 8.762 18.557 1.00 40.51 91 VAL A O 1
ATOM 654 N N . LEU A 1 90 ? 25.158 9.773 17.739 1.00 44.79 92 LEU A N 1
ATOM 655 C CA . LEU A 1 90 ? 26.072 8.968 18.559 1.00 38.20 92 LEU A CA 1
ATOM 656 C C . LEU A 1 90 ? 25.790 9.166 20.040 1.00 34.30 92 LEU A C 1
ATOM 657 O O . LEU A 1 90 ? 25.623 8.200 20.781 1.00 36.38 92 LEU A O 1
ATOM 662 N N . SER A 1 91 ? 25.733 10.422 20.467 1.00 31.72 93 SER A N 1
ATOM 663 C CA . SER A 1 91 ? 25.460 10.736 21.863 1.00 35.22 93 SER A CA 1
ATOM 664 C C . SER A 1 91 ? 24.216 10.002 22.350 1.00 43.15 93 SER A C 1
ATOM 665 O O . SER A 1 91 ? 24.242 9.352 23.399 1.00 49.55 93 SER A O 1
ATOM 668 N N . ALA A 1 92 ? 23.127 10.125 21.587 1.00 48.08 94 ALA A N 1
ATOM 669 C CA . ALA A 1 92 ? 21.846 9.502 21.928 1.00 48.25 94 ALA A CA 1
ATOM 670 C C . ALA A 1 92 ? 21.949 7.990 22.044 1.00 46.07 94 ALA A C 1
ATOM 671 O O . ALA A 1 92 ? 21.424 7.407 22.989 1.00 50.93 94 ALA A O 1
ATOM 673 N N . LYS A 1 93 ? 22.618 7.354 21.088 1.00 45.60 95 LYS A N 1
ATOM 674 C CA . LYS A 1 93 ? 22.784 5.903 21.130 1.00 48.21 95 LYS A CA 1
ATOM 675 C C . LYS A 1 93 ? 23.614 5.524 22.361 1.00 55.09 95 LYS A C 1
ATOM 676 O O . LYS A 1 93 ? 23.501 4.414 22.879 1.00 56.95 95 LYS A O 1
ATOM 682 N N . ASP A 1 94 ? 24.447 6.454 22.823 1.00 55.25 96 ASP A N 1
ATOM 683 C CA . ASP A 1 94 ? 25.311 6.214 23.973 1.00 59.57 96 ASP A CA 1
ATOM 684 C C . ASP A 1 94 ? 24.593 6.461 25.300 1.00 67.19 96 ASP A C 1
ATOM 685 O O . ASP A 1 94 ? 25.057 6.028 26.356 1.00 67.48 96 ASP A O 1
ATOM 690 N N . MET A 1 95 ? 23.464 7.156 25.255 1.00 71.40 97 MET A N 1
ATOM 691 C CA . MET A 1 95 ? 22.725 7.428 26.479 1.00 70.66 97 MET A CA 1
ATOM 692 C C . MET A 1 95 ? 21.644 6.401 26.753 1.00 76.22 97 MET A C 1
ATOM 693 O O . MET A 1 95 ? 21.648 5.750 27.794 1.00 81.07 97 MET A O 1
ATOM 698 N N . SER A 1 96 ? 20.723 6.239 25.813 1.00 84.87 98 SER A N 1
ATOM 699 C CA . SER A 1 96 ? 19.633 5.304 26.024 1.00 93.07 98 SER A CA 1
ATOM 700 C C . SER A 1 96 ? 19.742 4.009 25.230 1.00 96.37 98 SER A C 1
ATOM 701 O O . SER A 1 96 ? 19.648 2.924 25.809 1.00 100.39 98 SER A O 1
ATOM 704 N N . SER A 1 97 ? 19.938 4.130 23.917 1.00 95.04 99 SER A N 1
ATOM 705 C CA . SER A 1 97 ? 20.046 2.981 23.012 1.00 96.56 99 SER A CA 1
ATOM 706 C C . SER A 1 97 ? 18.720 2.749 22.294 1.00 96.76 99 SER A C 1
ATOM 707 O O . SER A 1 97 ? 18.663 2.720 21.061 1.00 100.39 99 SER A O 1
ATOM 710 N N . ASP A 1 98 ? 17.656 2.593 23.074 1.00 92.11 100 ASP A N 1
ATOM 711 C CA . ASP A 1 98 ? 16.326 2.361 22.527 1.00 84.34 100 ASP A CA 1
ATOM 712 C C . ASP A 1 98 ? 15.652 3.637 22.009 1.00 74.15 100 ASP A C 1
ATOM 713 O O . ASP A 1 98 ? 14.568 3.572 21.427 1.00 73.84 100 ASP A O 1
ATOM 718 N N . VAL A 1 99 ? 16.285 4.790 22.218 1.00 60.99 101 VAL A N 1
ATOM 719 C CA . VAL A 1 99 ? 15.723 6.051 21.743 1.00 54.78 101 VAL A CA 1
ATOM 720 C C . VAL A 1 99 ? 15.740 6.108 20.211 1.00 50.26 101 VAL A C 1
ATOM 721 O O . VAL A 1 99 ? 16.717 5.722 19.577 1.00 52.00 101 VAL A O 1
ATOM 725 N N . LYS A 1 100 ? 14.655 6.579 19.612 1.00 47.38 102 LYS A N 1
ATOM 726 C CA . LYS A 1 100 ? 14.599 6.632 18.164 1.00 48.90 102 LYS A CA 1
ATOM 727 C C . LYS A 1 100 ? 15.277 7.892 17.640 1.00 40.87 102 LYS A C 1
ATOM 728 O O . LYS A 1 100 ? 15.041 8.994 18.131 1.00 35.85 102 LYS A O 1
ATOM 734 N N . THR A 1 101 ? 16.125 7.712 16.635 1.00 35.26 103 THR A N 1
ATOM 735 C CA . THR A 1 101 ? 16.855 8.827 16.052 1.00 35.45 103 THR A CA 1
ATOM 736 C C . THR A 1 101 ? 16.548 9.036 14.582 1.00 32.44 103 THR A C 1
ATOM 737 O O . THR A 1 101 ? 16.379 8.080 13.803 1.00 29.14 103 THR A O 1
ATOM 741 N N . VAL A 1 102 ? 16.479 10.309 14.222 1.00 27.18 104 VAL A N 1
ATOM 742 C CA . VAL A 1 102 ? 16.191 10.741 12.875 1.00 31.64 104 VAL A CA 1
ATOM 743 C C . VAL A 1 102 ? 17.292 11.708 12.505 1.00 31.26 104 VAL A C 1
ATOM 744 O O . VAL A 1 102 ? 17.625 12.595 13.283 1.00 31.03 104 VAL A O 1
ATOM 748 N N . LEU A 1 103 ? 17.838 11.556 11.307 1.00 29.74 105 LEU A N 1
ATOM 749 C CA . LEU A 1 103 ? 18.929 12.412 10.873 1.00 34.84 105 LEU A CA 1
ATOM 750 C C . LEU A 1 103 ? 18.734 12.878 9.446 1.00 34.46 105 LEU A C 1
ATOM 751 O O . LEU A 1 103 ? 18.447 12.075 8.558 1.00 37.88 105 LEU A O 1
ATOM 756 N N . ALA A 1 104 ? 18.870 14.184 9.234 1.00 30.27 106 ALA A N 1
ATOM 757 C CA . ALA A 1 104 ? 18.749 14.756 7.893 1.00 37.63 106 ALA A CA 1
ATOM 758 C C . ALA A 1 104 ? 20.163 15.090 7.433 1.00 35.33 106 ALA A C 1
ATOM 759 O O . ALA A 1 104 ? 20.982 15.512 8.244 1.00 42.88 106 ALA A O 1
ATOM 761 N N . VAL A 1 105 ? 20.467 14.897 6.154 1.00 39.68 107 VAL A N 1
ATOM 762 C CA . VAL A 1 105 ? 21.808 15.210 5.670 1.00 44.89 107 VAL A CA 1
ATOM 763 C C . VAL A 1 105 ? 21.762 16.532 4.921 1.00 47.33 107 VAL A C 1
ATOM 764 O O . VAL A 1 105 ? 20.843 16.777 4.143 1.00 55.21 107 VAL A O 1
ATOM 768 N N . SER A 1 106 ? 22.739 17.393 5.177 1.00 55.73 108 SER A N 1
ATOM 769 C CA . SER A 1 106 ? 22.815 18.691 4.512 1.00 61.80 108 SER A CA 1
ATOM 770 C C . SER A 1 106 ? 23.470 18.488 3.152 1.00 64.11 108 SER A C 1
ATOM 771 O O . SER A 1 106 ? 23.011 19.023 2.146 1.00 66.06 108 SER A O 1
ATOM 774 N N . ASP A 1 107 ? 24.544 17.698 3.141 1.00 63.70 109 ASP A N 1
ATOM 775 C CA . ASP A 1 107 ? 25.300 17.391 1.929 1.00 59.05 109 ASP A CA 1
ATOM 776 C C . ASP A 1 107 ? 25.091 15.926 1.535 1.00 56.97 109 ASP A C 1
ATOM 777 O O . ASP A 1 107 ? 25.572 15.012 2.208 1.00 53.86 109 ASP A O 1
ATOM 782 N N . SER A 1 108 ? 24.384 15.706 0.433 1.00 53.17 110 SER A N 1
ATOM 783 C CA . SER A 1 108 ? 24.098 14.355 -0.027 1.00 54.91 110 SER A CA 1
ATOM 784 C C . SER A 1 108 ? 25.337 13.472 -0.133 1.00 52.35 110 SER A C 1
ATOM 785 O O . SER A 1 108 ? 25.233 12.245 -0.104 1.00 52.29 110 SER A O 1
ATOM 788 N N . LYS A 1 109 ? 26.505 14.096 -0.271 1.00 57.87 111 LYS A N 1
A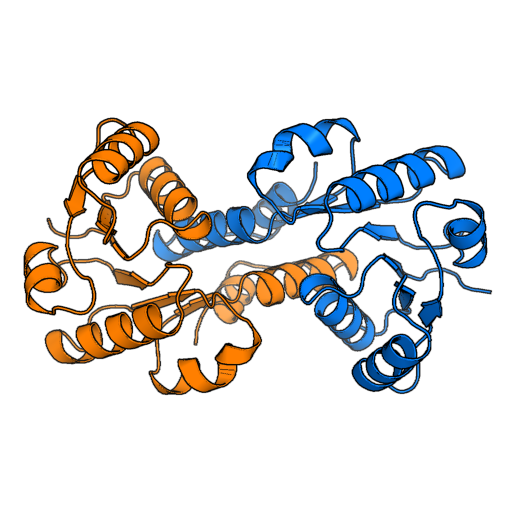TOM 789 C CA . LYS A 1 109 ? 27.771 13.368 -0.392 1.00 56.17 111 LYS A CA 1
ATOM 790 C C . LYS A 1 109 ? 28.084 12.569 0.877 1.00 56.16 111 LYS A C 1
ATOM 791 O O . LYS A 1 109 ? 28.697 11.499 0.822 1.00 59.24 111 LYS A O 1
ATOM 797 N N . ASN A 1 110 ? 27.646 13.091 2.018 1.00 50.38 112 ASN A N 1
ATOM 798 C CA . ASN A 1 110 ? 27.875 12.453 3.306 1.00 49.87 112 ASN A CA 1
ATOM 799 C C . ASN A 1 110 ? 26.951 11.294 3.645 1.00 45.68 112 ASN A C 1
ATOM 800 O O . ASN A 1 110 ? 27.114 10.658 4.684 1.00 56.92 112 ASN A O 1
ATOM 805 N N . LEU A 1 111 ? 25.996 11.003 2.771 1.00 46.80 113 LEU A N 1
ATOM 806 C CA . LEU A 1 111 ? 25.024 9.954 3.046 1.00 49.95 113 LEU A CA 1
ATOM 807 C C . LEU A 1 111 ? 25.610 8.625 3.505 1.00 48.89 113 LEU A C 1
ATOM 808 O O . LEU A 1 111 ? 25.180 8.081 4.523 1.00 50.73 113 LEU A O 1
ATOM 813 N N . ASN A 1 112 ? 26.590 8.100 2.781 1.00 55.96 114 ASN A N 1
ATOM 814 C CA . ASN A 1 112 ? 27.203 6.822 3.164 1.00 53.66 114 ASN A CA 1
ATOM 815 C C . ASN A 1 112 ? 27.926 6.929 4.503 1.00 50.09 114 ASN A C 1
ATOM 816 O O . ASN A 1 112 ? 28.019 5.958 5.248 1.00 52.14 114 ASN A O 1
ATOM 821 N N . LYS A 1 113 ? 28.463 8.106 4.795 1.00 43.11 115 LYS A N 1
ATOM 822 C CA . LYS A 1 113 ? 29.154 8.305 6.054 1.00 46.13 115 LYS A CA 1
ATOM 823 C C . LYS A 1 113 ? 28.172 8.159 7.213 1.00 45.51 115 LYS A C 1
ATOM 824 O O . LYS A 1 113 ? 28.385 7.335 8.105 1.00 40.77 115 LYS A O 1
ATOM 830 N N . ILE A 1 114 ? 27.093 8.947 7.203 1.00 43.67 116 ILE A N 1
ATOM 831 C CA . ILE A 1 114 ? 26.129 8.880 8.293 1.00 42.77 116 ILE A CA 1
ATOM 832 C C . ILE A 1 114 ? 25.473 7.507 8.403 1.00 42.39 116 ILE A C 1
ATOM 833 O O . ILE A 1 114 ? 25.045 7.111 9.483 1.00 46.05 116 ILE A O 1
ATOM 838 N N . LYS A 1 115 ? 25.406 6.765 7.305 1.00 43.49 117 LYS A N 1
ATOM 839 C CA . LYS A 1 115 ? 24.857 5.408 7.372 1.00 46.95 117 LYS A CA 1
ATOM 840 C C . LYS A 1 115 ? 25.614 4.661 8.474 1.00 46.50 117 LYS A C 1
ATOM 841 O O . LYS A 1 115 ? 25.059 3.806 9.154 1.00 46.97 117 LYS A O 1
ATOM 847 N N . MET A 1 116 ? 26.891 4.996 8.643 1.00 53.89 118 MET A N 1
ATOM 848 C CA . MET A 1 116 ? 27.746 4.342 9.631 1.00 52.98 118 MET A CA 1
ATOM 849 C C . MET A 1 116 ? 27.385 4.586 11.094 1.00 50.79 118 MET A C 1
ATOM 850 O O . MET A 1 116 ? 27.801 3.819 11.955 1.00 51.16 118 MET A O 1
ATOM 855 N N . VAL A 1 117 ? 26.648 5.650 11.398 1.00 49.57 119 VAL A N 1
ATOM 856 C CA . VAL A 1 117 ? 26.268 5.881 12.791 1.00 49.11 119 VAL A CA 1
ATOM 857 C C . VAL A 1 117 ? 24.917 5.233 13.099 1.00 41.62 119 VAL A C 1
ATOM 858 O O . VAL A 1 117 ? 24.389 5.375 14.199 1.00 44.63 119 VAL A O 1
ATOM 862 N N . HIS A 1 118 ? 24.367 4.543 12.102 1.00 40.39 120 HIS A N 1
ATOM 863 C CA . HIS A 1 118 ? 23.111 3.787 12.216 1.00 48.21 120 HIS A CA 1
ATOM 864 C 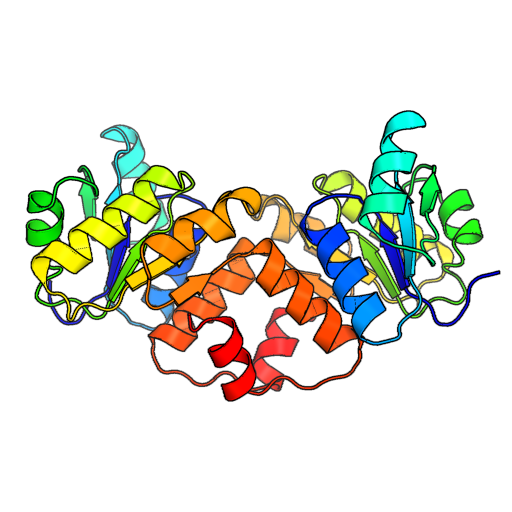C . HIS A 1 118 ? 21.842 4.449 12.756 1.00 40.44 120 HIS A C 1
ATOM 865 O O . HIS A 1 118 ? 21.223 3.937 13.684 1.00 46.91 120 HIS A O 1
ATOM 872 N N . PRO A 1 119 ? 21.446 5.599 12.205 1.00 41.71 121 PRO A N 1
ATOM 873 C CA . PRO A 1 119 ? 20.222 6.239 12.703 1.00 41.49 121 PRO A CA 1
ATOM 874 C C . PRO A 1 119 ? 18.998 5.413 12.282 1.00 40.81 121 PRO A C 1
ATOM 875 O O . PRO A 1 119 ? 19.035 4.705 11.277 1.00 36.36 121 PRO A O 1
ATOM 879 N N . ASP A 1 120 ? 17.914 5.487 13.040 1.00 42.10 122 ASP A N 1
ATOM 880 C CA . ASP A 1 120 ? 16.707 4.731 12.676 1.00 38.10 122 ASP A CA 1
ATOM 881 C C . ASP A 1 120 ? 16.107 5.276 11.377 1.00 40.12 122 ASP A C 1
ATOM 882 O O . ASP A 1 120 ? 15.653 4.514 10.525 1.00 37.46 122 ASP A O 1
ATOM 887 N N . ILE A 1 121 ? 16.128 6.598 11.219 1.00 29.86 123 ILE A N 1
ATOM 888 C CA . ILE A 1 121 ? 15.595 7.226 10.019 1.00 30.45 123 ILE A CA 1
ATOM 889 C C . ILE A 1 121 ? 16.588 8.233 9.433 1.00 32.04 123 ILE A C 1
ATOM 890 O O . ILE A 1 121 ? 17.198 9.015 10.161 1.00 32.00 123 ILE A O 1
ATOM 895 N N . ILE A 1 122 ? 16.730 8.205 8.113 1.00 30.64 124 ILE A N 1
ATOM 896 C CA . ILE A 1 122 ? 17.611 9.116 7.395 1.00 37.63 124 ILE A CA 1
ATOM 897 C C . ILE A 1 122 ? 16.836 9.888 6.327 1.00 36.22 124 ILE A C 1
ATOM 898 O O . ILE A 1 122 ? 16.111 9.306 5.514 1.00 35.44 124 ILE A O 1
ATOM 903 N N . LEU A 1 123 ? 16.996 11.204 6.323 1.00 37.42 125 LEU A N 1
ATOM 904 C CA . LEU A 1 123 ? 16.333 12.023 5.322 1.00 37.80 125 LEU A CA 1
ATOM 905 C C . LEU A 1 123 ? 17.286 12.935 4.548 1.00 39.06 125 LEU A C 1
ATOM 906 O O . LEU A 1 123 ? 17.790 13.908 5.111 1.00 35.29 125 LEU A O 1
ATOM 911 N N . SER A 1 124 ? 17.545 12.619 3.275 1.00 38.61 126 SER A N 1
ATOM 912 C CA . SER A 1 124 ? 18.363 13.509 2.437 1.00 39.95 126 SER A CA 1
ATOM 913 C C . SER A 1 124 ? 17.343 14.244 1.561 1.00 35.20 126 SER A C 1
ATOM 914 O O . SER A 1 124 ? 16.860 13.708 0.563 1.00 35.25 126 SER A O 1
ATOM 917 N N . PRO A 1 125 ? 17.041 15.506 1.899 1.00 38.03 127 PRO A N 1
ATOM 918 C CA . PRO A 1 125 ? 16.067 16.304 1.153 1.00 33.48 127 PRO A CA 1
ATOM 919 C C . PRO A 1 125 ? 16.226 16.316 -0.357 1.00 32.77 127 PRO A C 1
ATOM 920 O O . PRO A 1 125 ? 15.236 16.312 -1.076 1.00 36.52 127 PRO A O 1
ATOM 924 N N . GLN A 1 126 ? 17.459 16.320 -0.842 1.00 35.33 128 GLN A N 1
ATOM 925 C CA . GLN A 1 126 ? 17.701 16.353 -2.287 1.00 38.09 128 GLN A CA 1
ATOM 926 C C . GLN A 1 126 ? 17.472 15.022 -2.989 1.00 41.56 128 GLN A C 1
ATOM 927 O O . GLN A 1 126 ? 16.916 14.975 -4.094 1.00 47.40 128 GLN A O 1
ATOM 933 N N . LEU A 1 127 ? 17.897 13.937 -2.357 1.00 40.65 129 LEU A N 1
ATOM 934 C CA . LEU A 1 127 ? 17.728 12.626 -2.961 1.00 42.97 129 LEU A CA 1
ATOM 935 C C . LEU A 1 127 ? 16.297 12.119 -2.801 1.00 44.79 129 LEU A C 1
ATOM 936 O O . LEU A 1 127 ? 15.735 11.529 -3.720 1.00 43.69 129 LEU A O 1
ATOM 941 N N . PHE A 1 128 ? 15.710 12.350 -1.632 1.00 39.20 130 PHE A N 1
ATOM 942 C CA . PHE A 1 128 ? 14.345 11.917 -1.379 1.00 34.36 130 PHE A CA 1
ATOM 943 C C . PHE A 1 128 ? 13.437 12.610 -2.389 1.00 32.79 130 PHE A C 1
ATOM 944 O O . PHE A 1 128 ? 12.638 11.973 -3.061 1.00 28.13 130 PHE A O 1
ATOM 952 N N . GLY A 1 129 ? 13.596 13.925 -2.520 1.00 32.97 131 GLY A N 1
ATOM 953 C CA . GLY A 1 129 ? 12.759 14.671 -3.442 1.00 28.84 131 GLY A CA 1
ATOM 954 C C . GLY A 1 129 ? 12.972 14.356 -4.912 1.00 37.54 131 GLY A C 1
ATOM 955 O O . GLY A 1 129 ? 12.026 14.410 -5.715 1.00 32.37 131 GLY A O 1
ATOM 956 N N . SER A 1 130 ? 14.204 14.027 -5.281 1.00 28.06 132 SER A N 1
ATOM 957 C CA . SER A 1 130 ? 14.485 13.727 -6.666 1.00 34.41 132 SER A CA 1
ATOM 958 C C . SER A 1 130 ? 13.888 12.365 -7.014 1.00 36.60 132 SER A C 1
ATOM 959 O O . SER A 1 130 ? 13.316 12.186 -8.101 1.00 38.34 132 SER A O 1
ATOM 962 N N . GLU A 1 131 ? 13.980 11.411 -6.088 1.00 34.46 133 GLU A N 1
ATOM 963 C CA . GLU A 1 131 ? 13.432 10.071 -6.354 1.00 30.20 133 GLU A CA 1
ATOM 964 C C . GLU A 1 131 ? 11.903 10.094 -6.467 1.00 32.99 133 GLU A C 1
ATOM 965 O O . GLU A 1 131 ? 11.314 9.407 -7.305 1.00 32.31 133 GLU A O 1
ATOM 971 N N . ILE A 1 132 ? 11.259 10.895 -5.628 1.00 27.33 134 ILE A N 1
ATOM 972 C CA . ILE A 1 132 ? 9.814 10.990 -5.673 1.00 33.75 134 ILE A CA 1
ATOM 973 C C . ILE A 1 132 ? 9.377 11.684 -6.951 1.00 38.46 134 ILE A C 1
ATOM 974 O O . ILE A 1 132 ? 8.399 11.270 -7.588 1.00 32.96 134 ILE A O 1
ATOM 979 N N . LEU A 1 133 ? 10.114 12.728 -7.332 1.00 35.81 135 LEU A N 1
ATOM 980 C CA . LEU A 1 133 ? 9.816 13.475 -8.551 1.00 37.17 135 LEU A CA 1
ATOM 981 C C . LEU A 1 133 ? 9.899 12.530 -9.746 1.00 34.11 135 LEU A C 1
ATOM 982 O O . LEU A 1 133 ? 9.026 12.547 -10.611 1.00 36.33 135 LEU A O 1
ATOM 987 N N . ALA A 1 134 ? 10.967 11.732 -9.797 1.00 34.07 136 ALA A N 1
ATOM 988 C CA . ALA A 1 134 ? 11.171 10.776 -10.882 1.00 41.01 136 ALA A CA 1
ATOM 989 C C . ALA A 1 134 ? 9.969 9.834 -11.013 1.00 39.57 136 ALA A C 1
ATOM 990 O O . ALA A 1 134 ? 9.448 9.657 -12.106 1.00 40.51 136 ALA A O 1
ATOM 992 N N . ARG A 1 135 ? 9.529 9.240 -9.904 1.00 43.22 137 ARG A N 1
ATOM 993 C CA . ARG A 1 135 ? 8.376 8.337 -9.937 1.00 42.56 137 ARG A CA 1
ATOM 994 C C . ARG A 1 135 ? 7.088 9.026 -10.381 1.00 37.44 137 ARG A C 1
ATOM 995 O O . ARG A 1 135 ? 6.409 8.568 -11.296 1.00 41.00 137 ARG A O 1
ATOM 1003 N N . VAL A 1 136 ? 6.742 10.121 -9.711 1.00 39.84 138 VAL A N 1
ATOM 1004 C CA . VAL A 1 136 ? 5.532 10.857 -10.045 1.00 37.52 138 VAL A CA 1
ATOM 1005 C C . VAL A 1 136 ? 5.486 11.279 -11.514 1.00 38.43 138 VAL A C 1
ATOM 1006 O O . VAL A 1 136 ? 4.431 11.202 -12.157 1.00 40.95 138 VAL A O 1
ATOM 1010 N N . LEU A 1 137 ? 6.612 11.745 -12.047 1.00 34.53 139 LEU A N 1
ATOM 1011 C CA . LEU A 1 137 ? 6.635 12.164 -13.440 1.00 36.75 139 LEU A CA 1
ATOM 1012 C C . LEU A 1 137 ? 6.538 10.955 -14.359 1.00 44.45 139 LEU A C 1
ATOM 1013 O O . LEU A 1 137 ? 6.060 11.055 -15.491 1.00 48.99 139 LEU A O 1
ATOM 1018 N N . ASN A 1 138 ? 6.981 9.808 -13.860 1.00 41.55 140 ASN A N 1
ATOM 1019 C CA . ASN A 1 138 ? 6.942 8.582 -14.636 1.00 51.07 140 ASN A CA 1
ATOM 1020 C C . ASN A 1 138 ? 5.562 7.905 -14.546 1.00 55.27 140 ASN A C 1
ATOM 1021 O O . ASN A 1 138 ? 5.355 6.802 -15.067 1.00 54.55 140 ASN A O 1
ATOM 1026 N N . GLY A 1 139 ? 4.621 8.575 -13.888 1.00 52.44 141 GLY A N 1
ATOM 1027 C CA . GLY A 1 139 ? 3.283 8.026 -13.752 1.00 51.03 141 GLY A CA 1
ATOM 1028 C C . GLY A 1 139 ? 3.158 6.893 -12.746 1.00 51.40 141 GLY A C 1
ATOM 1029 O O . GLY A 1 139 ? 2.085 6.325 -12.584 1.00 53.22 141 GLY A O 1
ATOM 1030 N N . GLU A 1 140 ? 4.246 6.554 -12.071 1.00 48.32 142 GLU A N 1
ATOM 1031 C CA . GLU A 1 140 ? 4.208 5.486 -11.081 1.00 50.57 142 GLU A CA 1
ATOM 1032 C C . GLU A 1 140 ? 3.480 5.967 -9.837 1.00 54.19 142 GLU A C 1
ATOM 1033 O O . GLU A 1 140 ? 3.539 7.147 -9.491 1.00 56.69 142 GLU A O 1
ATOM 1039 N N . GLU A 1 141 ? 2.788 5.058 -9.164 1.00 54.92 143 GLU A N 1
ATOM 1040 C CA . GLU A 1 141 ? 2.085 5.433 -7.954 1.00 58.55 143 GLU A CA 1
ATOM 1041 C C . GLU A 1 141 ? 2.924 5.035 -6.760 1.00 58.03 143 GLU A C 1
ATOM 1042 O O . GLU A 1 141 ? 3.453 3.930 -6.705 1.00 57.50 143 GLU A O 1
ATOM 1048 N N . ILE A 1 142 ? 3.070 5.957 -5.818 1.00 53.62 144 ILE A N 1
ATOM 1049 C CA . ILE A 1 142 ? 3.859 5.695 -4.628 1.00 54.05 144 ILE A CA 1
ATOM 1050 C C . ILE A 1 142 ? 2.932 5.473 -3.443 1.00 52.51 144 ILE A C 1
ATOM 1051 O O . ILE A 1 142 ? 2.244 6.393 -3.002 1.00 56.03 144 ILE A O 1
ATOM 1056 N N . ASN A 1 143 ? 2.907 4.253 -2.925 1.00 44.76 145 ASN A N 1
ATOM 1057 C CA . ASN A 1 143 ? 2.049 3.964 -1.790 1.00 42.62 145 ASN A CA 1
ATOM 1058 C C . ASN A 1 143 ? 2.805 4.260 -0.510 1.00 42.67 145 ASN A C 1
ATOM 1059 O O . ASN A 1 143 ? 3.989 4.606 -0.544 1.00 46.26 145 ASN A O 1
ATOM 1064 N N . ASN A 1 144 ? 2.128 4.127 0.618 1.00 38.34 146 ASN A N 1
ATOM 1065 C CA . ASN A 1 144 ? 2.757 4.403 1.892 1.00 43.65 146 ASN A CA 1
ATOM 1066 C C . ASN A 1 144 ? 3.958 3.523 2.219 1.00 47.25 146 ASN A C 1
ATOM 1067 O O . ASN A 1 144 ? 4.922 3.992 2.831 1.00 44.98 146 ASN A O 1
ATOM 1072 N N . ASP A 1 145 ? 3.914 2.254 1.820 1.00 51.89 147 ASP A N 1
ATOM 1073 C CA . ASP A 1 145 ? 5.032 1.355 2.095 1.00 52.70 147 ASP A CA 1
ATOM 1074 C C . ASP A 1 145 ? 6.281 1.739 1.314 1.00 50.88 147 ASP A C 1
ATOM 1075 O O . ASP A 1 145 ? 7.399 1.530 1.782 1.00 51.16 147 ASP A O 1
ATOM 1080 N N . MET A 1 146 ? 6.095 2.299 0.122 1.00 49.80 148 MET A N 1
ATOM 1081 C CA . MET A 1 146 ? 7.234 2.724 -0.683 1.00 48.68 148 MET A CA 1
ATOM 1082 C C . MET A 1 146 ? 7.863 3.972 -0.063 1.00 44.58 148 MET A C 1
ATOM 1083 O O . MET A 1 146 ? 9.087 4.099 0.012 1.00 42.87 148 MET A O 1
ATOM 1088 N N . LEU A 1 147 ? 7.017 4.885 0.394 1.00 40.86 149 LEU A N 1
ATOM 1089 C CA . LEU A 1 147 ? 7.502 6.107 0.993 1.00 40.20 149 LEU A CA 1
ATOM 1090 C C . LEU A 1 147 ? 8.317 5.818 2.250 1.00 43.92 149 LEU A C 1
ATOM 1091 O O . LEU A 1 147 ? 9.477 6.223 2.349 1.00 48.39 149 LEU A O 1
ATOM 1096 N N . VAL A 1 148 ? 7.721 5.111 3.208 1.00 44.04 150 VAL A N 1
ATOM 1097 C CA . VAL A 1 148 ? 8.416 4.800 4.457 1.00 43.98 150 VAL A CA 1
ATOM 1098 C C . VAL A 1 148 ? 9.720 4.038 4.215 1.00 46.55 150 VAL A C 1
ATOM 1099 O O . VAL A 1 148 ? 10.686 4.175 4.967 1.00 46.55 150 VAL A O 1
ATOM 1103 N N . SER A 1 149 ? 9.738 3.230 3.164 1.00 49.23 151 SER A N 1
ATOM 1104 C CA . SER A 1 149 ? 10.917 2.460 2.803 1.00 52.14 151 SER A CA 1
ATOM 1105 C C . SER A 1 149 ? 12.111 3.360 2.407 1.00 53.56 151 SER A C 1
ATOM 1106 O O . SER A 1 149 ? 13.271 2.971 2.561 1.00 55.62 151 SER A O 1
ATOM 1109 N N . MET A 1 150 ? 11.819 4.554 1.893 1.00 47.15 152 MET A N 1
ATOM 1110 C CA . MET A 1 150 ? 12.857 5.485 1.476 1.00 44.68 152 MET A CA 1
ATOM 1111 C C . MET A 1 150 ? 13.384 6.285 2.667 1.00 46.56 152 MET A C 1
ATOM 1112 O O . MET A 1 150 ? 14.368 7.019 2.549 1.00 54.04 152 MET A O 1
ATOM 1117 N N . LEU A 1 151 ? 12.732 6.128 3.813 1.00 45.69 153 LEU A N 1
ATOM 1118 C CA . LEU A 1 151 ? 13.098 6.851 5.029 1.00 43.77 153 LEU A CA 1
ATOM 1119 C C . LEU A 1 151 ? 13.775 5.985 6.061 1.00 44.17 153 LEU A C 1
ATOM 1120 O O . LEU A 1 151 ? 14.729 6.420 6.716 1.00 37.55 153 LEU A O 1
ATOM 1125 N N . LEU A 1 152 ? 13.257 4.769 6.219 1.00 51.04 154 LEU A N 1
ATOM 1126 C CA . LEU A 1 152 ? 13.794 3.831 7.188 1.00 57.65 154 LEU A CA 1
ATOM 1127 C C . LEU A 1 152 ? 15.123 3.259 6.754 1.00 61.77 154 LEU A C 1
ATOM 1128 O O . LEU A 1 152 ? 15.281 2.804 5.623 1.00 63.04 154 LEU A O 1
ATOM 1133 N N . ASN A 1 153 ? 16.079 3.303 7.675 1.00 70.38 155 ASN A N 1
ATOM 1134 C CA . ASN A 1 153 ? 17.422 2.795 7.445 1.00 73.62 155 ASN A CA 1
ATOM 1135 C C . ASN A 1 153 ? 17.589 1.433 8.124 1.00 78.42 155 ASN A C 1
ATOM 1136 O O . ASN A 1 153 ? 17.889 0.445 7.412 1.00 79.45 155 ASN A O 1
ATOM 1142 N N . ARG B 1 2 ? 14.885 13.317 -30.222 1.00 85.37 4 ARG B N 1
ATOM 1143 C CA . ARG B 1 2 ? 14.458 13.987 -28.959 1.00 71.13 4 ARG B CA 1
ATOM 1144 C C . ARG B 1 2 ? 12.955 14.173 -28.900 1.00 67.62 4 ARG B C 1
ATOM 1145 O O . ARG B 1 2 ? 12.451 15.266 -29.135 1.00 66.26 4 ARG B O 1
ATOM 1153 N N . LYS B 1 3 ? 12.245 13.095 -28.583 1.00 64.48 5 LYS B N 1
ATOM 1154 C CA . LYS B 1 3 ? 10.790 13.130 -28.486 1.00 63.92 5 LYS B CA 1
ATOM 1155 C C . LYS B 1 3 ? 10.368 12.377 -27.225 1.00 61.97 5 LYS B C 1
ATOM 1156 O O . LYS B 1 3 ? 11.162 11.622 -26.667 1.00 56.39 5 LYS B O 1
ATOM 1158 N N . ASP B 1 4 ? 9.126 12.590 -26.790 1.00 62.93 6 ASP B N 1
ATOM 1159 C CA . ASP B 1 4 ? 8.580 11.954 -25.590 1.00 67.79 6 ASP B CA 1
ATOM 1160 C C . ASP B 1 4 ? 9.656 11.768 -24.509 1.00 65.68 6 ASP B C 1
ATOM 1161 O O . ASP B 1 4 ? 9.797 10.692 -23.921 1.00 63.07 6 ASP B O 1
ATOM 1163 N N . HIS B 1 5 ? 10.401 12.834 -24.234 1.00 54.85 7 HIS B N 1
ATOM 1164 C CA . HIS B 1 5 ? 11.483 12.771 -23.263 1.00 48.11 7 HIS B CA 1
ATOM 1165 C C . HIS B 1 5 ? 11.367 13.858 -22.196 1.00 44.77 7 HIS B C 1
ATOM 1166 O O . HIS B 1 5 ? 10.402 14.626 -22.178 1.00 43.59 7 HIS B O 1
ATOM 1173 N N . PHE B 1 6 ? 12.346 13.901 -21.295 1.00 34.71 8 PHE B N 1
ATOM 1174 C CA . PHE B 1 6 ? 12.371 14.925 -20.255 1.00 37.60 8 PHE B CA 1
ATOM 1175 C C . PHE B 1 6 ? 13.583 15.805 -20.458 1.00 37.78 8 PHE B C 1
ATOM 1176 O O . PHE B 1 6 ? 14.650 15.326 -20.855 1.00 39.11 8 PHE B O 1
ATOM 1184 N N . ILE B 1 7 ? 13.400 17.093 -20.184 1.00 35.96 9 ILE B N 1
ATOM 1185 C CA . ILE B 1 7 ? 14.465 18.071 -20.305 1.00 36.94 9 ILE B CA 1
ATOM 1186 C C . ILE B 1 7 ? 14.743 18.651 -18.925 1.00 34.14 9 ILE B C 1
ATOM 1187 O O . ILE B 1 7 ? 13.856 19.227 -18.300 1.00 32.09 9 ILE B O 1
ATOM 1192 N N . VAL B 1 8 ? 15.976 18.471 -18.457 1.00 34.20 10 VAL B N 1
ATOM 1193 C CA . VAL B 1 8 ? 16.393 18.988 -17.171 1.00 37.30 10 VAL B CA 1
ATOM 1194 C C . VAL B 1 8 ? 17.348 20.168 -17.368 1.00 42.04 10 VAL B C 1
ATOM 1195 O O . VAL B 1 8 ? 18.386 20.036 -18.026 1.00 38.52 10 VAL B O 1
ATOM 1199 N N . CYS B 1 9 ? 16.983 21.319 -16.807 1.00 42.95 11 CYS B N 1
ATOM 1200 C CA . CYS B 1 9 ? 17.818 22.516 -16.890 1.00 37.45 11 CYS B CA 1
ATOM 1201 C C . CYS B 1 9 ? 18.509 22.679 -15.544 1.00 35.86 11 CYS B C 1
ATOM 1202 O O . CYS B 1 9 ? 17.848 22.932 -14.529 1.00 40.10 11 CYS B O 1
ATOM 1205 N N . GLY B 1 10 ? 19.829 22.508 -15.534 1.00 30.49 12 GLY B N 1
ATOM 1206 C CA . GLY B 1 10 ? 20.587 22.642 -14.304 1.00 31.06 12 GLY B CA 1
ATOM 1207 C C . GLY B 1 10 ? 21.569 21.509 -14.107 1.00 43.00 12 GLY B C 1
ATOM 1208 O O . GLY B 1 10 ? 21.501 20.498 -14.813 1.00 48.71 12 GLY B O 1
ATOM 1209 N N . HIS B 1 11 ? 22.500 21.672 -13.166 1.00 41.50 13 HIS B N 1
ATOM 1210 C CA . HIS B 1 11 ? 23.469 20.622 -12.884 1.00 41.13 13 HIS B CA 1
ATOM 1211 C C . HIS B 1 11 ? 23.739 20.538 -11.394 1.00 36.21 13 HIS B C 1
ATOM 1212 O O . HIS B 1 11 ? 24.788 20.062 -10.959 1.00 38.74 13 HIS B O 1
ATOM 1219 N N . SER B 1 12 ? 22.774 21.004 -10.615 1.00 35.92 14 SER B N 1
ATOM 1220 C CA . SER B 1 12 ? 22.854 20.945 -9.166 1.00 34.97 14 SER B CA 1
ATOM 1221 C C . SER B 1 12 ? 22.737 19.478 -8.726 1.00 42.96 14 SER B C 1
ATOM 1222 O O . SER B 1 12 ? 22.487 18.578 -9.545 1.00 31.16 14 SER B O 1
ATOM 1225 N N . ILE B 1 13 ? 22.904 19.250 -7.429 1.00 40.04 15 ILE B N 1
ATOM 1226 C CA . ILE B 1 13 ? 22.794 17.917 -6.865 1.00 41.61 15 ILE B CA 1
ATOM 1227 C C . ILE B 1 13 ? 21.401 17.360 -7.097 1.00 37.43 15 ILE B C 1
ATOM 1228 O O . ILE B 1 13 ? 21.230 16.185 -7.441 1.00 38.19 15 ILE B O 1
ATOM 1233 N N . LEU B 1 14 ? 20.395 18.199 -6.896 1.00 36.07 16 LEU B N 1
ATOM 1234 C CA . LEU B 1 14 ? 19.022 17.755 -7.097 1.00 34.38 16 LEU B CA 1
ATOM 1235 C C . LEU B 1 14 ? 18.813 17.358 -8.563 1.00 37.24 16 LEU B C 1
ATOM 1236 O O . LEU B 1 14 ? 18.187 16.340 -8.851 1.00 38.00 16 LEU B O 1
ATOM 1241 N N . ALA B 1 15 ? 19.352 18.162 -9.478 1.00 32.50 17 ALA B N 1
ATOM 1242 C CA . ALA B 1 15 ? 19.236 17.915 -10.910 1.00 31.39 17 ALA B CA 1
ATOM 1243 C C . ALA B 1 15 ? 19.847 16.586 -11.341 1.00 31.77 17 ALA B C 1
ATOM 1244 O O . ALA B 1 15 ? 19.226 15.806 -12.052 1.00 28.43 17 ALA B O 1
ATOM 1246 N N . ILE B 1 16 ? 21.083 16.355 -10.929 1.00 35.29 18 ILE B N 1
ATOM 1247 C CA . ILE B 1 16 ? 21.804 15.141 -11.268 1.00 39.61 18 ILE B CA 1
ATOM 1248 C C . ILE B 1 16 ? 21.104 13.873 -10.744 1.00 38.00 18 ILE B C 1
ATOM 1249 O O . ILE B 1 16 ? 20.991 12.874 -11.445 1.00 33.05 18 ILE B O 1
ATOM 1254 N N . ASN B 1 17 ? 20.619 13.907 -9.515 1.00 37.31 19 ASN B N 1
ATOM 1255 C CA . ASN B 1 17 ? 19.943 12.738 -9.015 1.00 38.27 19 ASN B CA 1
ATOM 1256 C C . ASN B 1 17 ? 18.573 12.545 -9.646 1.00 35.17 19 ASN B C 1
ATOM 1257 O O . ASN B 1 17 ? 18.115 11.407 -9.772 1.00 33.29 19 ASN B O 1
ATOM 1262 N N . THR B 1 18 ? 17.927 13.628 -10.082 1.00 30.18 20 THR B N 1
ATOM 1263 C CA . THR B 1 18 ? 16.626 13.466 -10.730 1.00 33.85 20 THR B CA 1
ATOM 1264 C C . THR B 1 18 ? 16.850 12.842 -12.105 1.00 37.50 20 THR B C 1
ATOM 1265 O O . THR B 1 18 ? 16.045 12.026 -12.562 1.00 34.96 20 THR B O 1
ATOM 1269 N N . ILE B 1 19 ? 17.950 13.217 -12.758 1.00 38.65 21 ILE B N 1
ATOM 1270 C CA . ILE B 1 19 ? 18.274 12.668 -14.080 1.00 35.47 21 ILE B CA 1
ATOM 1271 C C . ILE B 1 19 ? 18.581 11.175 -13.923 1.00 33.91 21 ILE B C 1
ATOM 1272 O O . ILE B 1 19 ? 18.048 10.350 -14.655 1.00 36.55 21 ILE B O 1
ATOM 1277 N N . LEU B 1 20 ? 19.457 10.848 -12.974 1.00 35.50 22 LEU B N 1
ATOM 1278 C CA . LEU B 1 20 ? 19.814 9.460 -12.692 1.00 36.63 22 LEU B CA 1
ATOM 1279 C C . LEU B 1 20 ? 18.551 8.638 -12.377 1.00 35.99 22 LEU B C 1
ATOM 1280 O O . LEU B 1 20 ? 18.356 7.563 -12.935 1.00 39.05 22 LEU B O 1
ATOM 1285 N N . GLN B 1 21 ? 17.690 9.154 -11.502 1.00 39.40 23 GLN B N 1
ATOM 1286 C CA . GLN B 1 21 ? 16.457 8.450 -11.153 1.00 36.69 23 GLN B CA 1
ATOM 1287 C C . GLN B 1 21 ? 15.548 8.262 -12.358 1.00 31.21 23 GLN B C 1
ATOM 1288 O O . GLN B 1 21 ? 14.926 7.217 -12.503 1.00 37.87 23 GLN B O 1
ATOM 1294 N N . LEU B 1 22 ? 15.472 9.269 -13.220 1.00 29.01 24 LEU B N 1
ATOM 1295 C CA . LEU B 1 22 ? 14.655 9.163 -14.423 1.00 31.95 24 LEU B CA 1
ATOM 1296 C C . LEU B 1 22 ? 15.251 8.116 -15.370 1.00 32.11 24 LEU B C 1
ATOM 1297 O O . LEU B 1 22 ? 14.512 7.353 -15.970 1.00 34.14 24 LEU B O 1
ATOM 1302 N N . ASN B 1 23 ? 16.578 8.076 -15.508 1.00 28.42 25 ASN B N 1
ATOM 1303 C CA . ASN B 1 23 ? 17.189 7.076 -16.378 1.00 36.04 25 ASN B CA 1
ATOM 1304 C C . ASN B 1 23 ? 16.922 5.668 -15.825 1.00 38.23 25 ASN B C 1
ATOM 1305 O O . ASN B 1 23 ? 16.493 4.785 -16.558 1.00 38.51 25 ASN B O 1
ATOM 1310 N N . GLN B 1 24 ? 17.162 5.467 -14.530 1.00 37.94 26 GLN B N 1
ATOM 1311 C CA . GLN B 1 24 ? 16.911 4.173 -13.925 1.00 42.77 26 GLN B CA 1
ATOM 1312 C C . GLN B 1 24 ? 15.483 3.697 -14.174 1.00 38.93 26 GLN B C 1
ATOM 1313 O O . GLN B 1 24 ? 15.244 2.492 -14.240 1.00 48.40 26 GLN B O 1
ATOM 1319 N N . ARG B 1 25 ? 14.539 4.627 -14.297 1.00 37.02 27 ARG B N 1
ATOM 1320 C CA . ARG B 1 25 ? 13.146 4.253 -14.560 1.00 35.26 27 ARG B CA 1
ATOM 1321 C C . ARG B 1 25 ? 12.965 4.006 -16.056 1.00 33.00 27 ARG B C 1
ATOM 1322 O O . ARG B 1 25 ? 11.857 3.728 -16.519 1.00 29.50 27 ARG B O 1
ATOM 1330 N N . GLY B 1 26 ? 14.056 4.110 -16.809 1.00 36.63 28 GLY B N 1
ATOM 1331 C CA . GLY B 1 26 ? 13.986 3.896 -18.243 1.00 41.59 28 GLY B CA 1
ATOM 1332 C C . GLY B 1 26 ? 13.597 5.095 -19.099 1.00 44.31 28 GLY B C 1
ATOM 1333 O O . GLY B 1 26 ? 13.383 4.955 -20.303 1.00 47.70 28 GLY B O 1
ATOM 1334 N N . GLN B 1 27 ? 13.506 6.283 -18.509 1.00 44.03 29 GLN B N 1
ATOM 1335 C CA . GLN B 1 27 ? 13.132 7.462 -19.291 1.00 37.39 29 GLN B CA 1
ATOM 1336 C C . GLN B 1 27 ? 14.326 8.184 -19.925 1.00 37.62 29 GLN B C 1
ATOM 1337 O O . GLN B 1 27 ? 15.420 8.264 -19.347 1.00 38.65 29 GLN B O 1
ATOM 1343 N N . ASN B 1 28 ? 14.113 8.710 -21.123 1.00 37.33 30 ASN B N 1
ATOM 1344 C CA . ASN B 1 28 ? 15.156 9.469 -21.801 1.00 41.76 30 ASN B CA 1
ATOM 1345 C C . ASN B 1 28 ? 15.203 10.911 -21.255 1.00 41.38 30 ASN B C 1
ATOM 1346 O O . ASN B 1 28 ? 14.160 11.524 -20.987 1.00 36.09 30 ASN B O 1
ATOM 1351 N N . VAL B 1 29 ? 16.409 11.441 -21.072 1.00 34.17 31 VAL B N 1
ATOM 13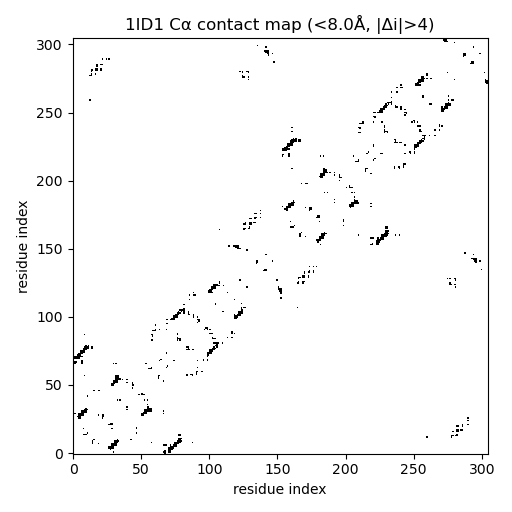52 C CA . VAL B 1 29 ? 16.552 12.790 -20.568 1.00 38.55 31 VAL B CA 1
ATOM 1353 C C . VAL B 1 29 ? 17.588 13.633 -21.302 1.00 46.25 31 VAL B C 1
ATOM 1354 O O . VAL B 1 29 ? 18.701 13.168 -21.570 1.00 46.01 31 VAL B O 1
ATOM 1358 N N . THR B 1 30 ? 17.215 14.878 -21.610 1.00 48.69 32 THR B N 1
ATOM 1359 C CA . THR B 1 30 ? 18.116 15.830 -22.271 1.00 47.98 32 THR B CA 1
ATOM 1360 C C . THR B 1 30 ? 18.455 16.895 -21.239 1.00 44.63 32 THR B C 1
ATOM 1361 O O . THR B 1 30 ? 17.565 17.578 -20.730 1.00 46.84 32 THR B O 1
ATOM 1365 N N . VAL B 1 31 ? 19.742 17.015 -20.935 1.00 39.36 33 VAL B N 1
ATOM 1366 C CA . VAL B 1 31 ? 20.243 17.956 -19.947 1.00 41.52 33 VAL B CA 1
ATOM 1367 C C . VAL B 1 31 ? 20.876 19.199 -20.578 1.00 51.83 33 VAL B C 1
ATOM 1368 O O . VAL B 1 31 ? 21.696 19.090 -21.489 1.00 50.18 33 VAL B O 1
ATOM 1372 N N . ILE B 1 32 ? 20.497 20.373 -20.083 1.00 52.10 34 ILE B N 1
ATOM 1373 C CA . ILE B 1 32 ? 21.049 21.635 -20.559 1.00 45.22 34 ILE B CA 1
ATOM 1374 C C . ILE B 1 32 ? 21.766 22.297 -19.392 1.00 51.31 34 ILE B C 1
ATOM 1375 O O . ILE B 1 32 ? 21.180 22.468 -18.327 1.00 55.22 34 ILE B O 1
ATOM 1380 N N . SER B 1 33 ? 23.030 22.663 -19.578 1.00 55.41 35 SER B N 1
ATOM 1381 C CA . SER B 1 33 ? 23.773 23.333 -18.513 1.00 61.95 35 SER B CA 1
ATOM 1382 C C . SER B 1 33 ? 24.735 24.387 -19.071 1.00 65.94 35 SER B C 1
ATOM 1383 O O . SER B 1 33 ? 25.131 24.332 -20.243 1.00 60.12 35 SER B O 1
ATOM 1386 N N . ASN B 1 34 ? 25.098 25.343 -18.217 1.00 70.55 36 ASN B N 1
ATOM 1387 C CA . ASN B 1 34 ? 26.002 26.430 -18.587 1.00 71.83 36 ASN B CA 1
ATOM 1388 C C . ASN B 1 34 ? 27.446 26.177 -18.143 1.00 70.46 36 ASN B C 1
ATOM 1389 O O . ASN B 1 34 ? 28.261 27.102 -18.070 1.00 72.10 36 ASN B O 1
ATOM 1394 N N . LEU B 1 35 ? 27.764 24.924 -17.841 1.00 66.25 37 LEU B N 1
ATOM 1395 C CA . LEU B 1 35 ? 29.115 24.573 -17.419 1.00 66.84 37 LEU B CA 1
ATOM 1396 C C . LEU B 1 35 ? 30.127 24.712 -18.562 1.00 67.92 37 LEU B C 1
ATOM 1397 O O . LEU B 1 35 ? 29.775 24.560 -19.737 1.00 58.81 37 LEU B O 1
ATOM 1402 N N . PRO B 1 36 ? 31.395 25.027 -18.226 1.00 70.09 38 PRO B N 1
ATOM 1403 C CA . PRO B 1 36 ? 32.507 25.194 -19.174 1.00 71.90 38 PRO B CA 1
ATOM 1404 C C . PRO B 1 36 ? 32.877 23.853 -19.817 1.00 77.38 38 PRO B C 1
ATOM 1405 O O . PRO B 1 36 ? 32.770 22.805 -19.179 1.00 78.06 38 PRO B O 1
ATOM 1409 N N . GLU B 1 37 ? 33.318 23.895 -21.071 1.00 81.64 39 GLU B N 1
ATOM 1410 C CA . GLU B 1 37 ? 33.695 22.690 -21.816 1.00 83.32 39 GLU B CA 1
ATOM 1411 C C . GLU B 1 37 ? 34.220 21.535 -20.957 1.00 82.00 39 GLU B C 1
ATOM 1412 O O . GLU B 1 37 ? 33.752 20.399 -21.083 1.00 81.43 39 GLU B O 1
ATOM 1414 N N . ASP B 1 38 ? 35.187 21.828 -20.090 1.00 77.89 40 ASP B N 1
ATOM 1415 C CA . ASP B 1 38 ? 35.787 20.807 -19.231 1.00 76.83 40 ASP B CA 1
ATOM 1416 C C . ASP B 1 38 ? 34.798 20.190 -18.249 1.00 76.64 40 ASP B C 1
ATOM 1417 O O . ASP B 1 38 ? 34.723 18.966 -18.117 1.00 71.39 40 ASP B O 1
ATOM 1419 N N . ASP B 1 39 ? 34.047 21.041 -17.559 1.00 76.91 41 ASP B N 1
ATOM 1420 C CA . ASP B 1 39 ? 33.065 20.583 -16.584 1.00 74.00 41 ASP B CA 1
ATOM 1421 C C . ASP B 1 39 ? 31.946 19.781 -17.250 1.00 69.20 41 ASP B C 1
ATOM 1422 O O . ASP B 1 39 ? 31.389 18.862 -16.648 1.00 65.61 41 ASP B O 1
ATOM 1427 N N . ILE B 1 40 ? 31.622 20.131 -18.491 1.00 64.57 42 ILE B N 1
ATOM 1428 C CA . ILE B 1 40 ? 30.588 19.422 -19.240 1.00 62.28 42 ILE B CA 1
ATOM 1429 C C . ILE B 1 40 ? 31.000 17.961 -19.384 1.00 67.19 42 ILE B C 1
ATOM 1430 O O . ILE B 1 40 ? 30.196 17.053 -19.167 1.00 68.97 42 ILE B O 1
ATOM 1435 N N . LYS B 1 41 ? 32.262 17.744 -19.744 1.00 69.16 43 LYS B N 1
ATOM 1436 C CA . LYS B 1 41 ? 32.796 16.398 -19.924 1.00 66.98 43 LYS B CA 1
ATOM 1437 C C . LYS B 1 41 ? 32.663 15.573 -18.648 1.00 64.27 43 LYS B C 1
ATOM 1438 O O . LYS B 1 41 ? 32.229 14.424 -18.689 1.00 65.44 43 LYS B O 1
ATOM 1440 N N . GLN B 1 42 ? 33.040 16.163 -17.517 1.00 62.84 44 GLN B N 1
ATOM 1441 C CA . GLN B 1 42 ? 32.961 15.482 -16.232 1.00 60.86 44 GLN B CA 1
ATOM 1442 C C . GLN B 1 42 ? 31.517 15.137 -15.892 1.00 64.46 44 GLN B C 1
ATOM 1443 O O . GLN B 1 42 ? 31.253 14.118 -15.248 1.00 67.21 44 GLN B O 1
ATOM 1445 N N . LEU B 1 43 ? 30.592 15.994 -16.325 1.00 65.23 45 LEU B N 1
ATOM 1446 C CA . LEU B 1 43 ? 29.163 15.806 -16.063 1.00 66.13 45 LEU B CA 1
ATOM 1447 C C . LEU B 1 43 ? 28.603 14.649 -16.880 1.00 61.97 45 LEU B C 1
ATOM 1448 O O . LEU B 1 43 ? 27.807 13.857 -16.384 1.00 61.42 45 LEU B O 1
ATOM 1453 N N . GLU B 1 44 ? 29.023 14.552 -18.132 1.00 60.91 46 GLU B N 1
ATOM 1454 C CA . GLU B 1 44 ? 28.564 13.473 -18.989 1.00 66.57 46 GLU B CA 1
ATOM 1455 C C . GLU B 1 44 ? 29.008 12.117 -18.435 1.00 65.89 46 GLU B C 1
ATOM 1456 O O . GLU B 1 44 ? 28.271 11.135 -18.506 1.00 66.76 46 GLU B O 1
ATOM 1462 N N . GLN B 1 45 ? 30.210 12.070 -17.872 1.00 63.35 47 GLN B N 1
ATOM 1463 C CA . GLN B 1 45 ? 30.736 10.828 -17.323 1.00 66.13 47 GLN B CA 1
ATOM 1464 C C . GLN B 1 45 ? 30.034 10.431 -16.025 1.00 69.73 47 GLN B C 1
ATOM 1465 O O . GLN B 1 45 ? 30.013 9.251 -15.664 1.00 73.03 47 GLN B O 1
ATOM 1467 N N . ARG B 1 46 ? 29.464 11.408 -15.322 1.00 68.47 48 ARG B N 1
ATOM 1468 C CA . ARG B 1 46 ? 28.762 11.126 -14.071 1.00 65.46 48 ARG B CA 1
ATOM 1469 C C . ARG B 1 46 ? 27.338 10.678 -14.365 1.00 64.70 48 ARG B C 1
ATOM 1470 O O . ARG B 1 46 ? 26.686 10.086 -13.512 1.00 69.42 48 ARG B O 1
ATOM 1472 N N . LEU B 1 47 ? 26.871 10.953 -15.580 1.00 63.57 49 LEU B N 1
ATOM 1473 C CA . LEU B 1 47 ? 25.522 10.584 -15.999 1.00 61.89 49 LEU B CA 1
ATOM 1474 C C . LEU B 1 47 ? 25.432 9.303 -16.825 1.00 66.78 49 LEU B C 1
ATOM 1475 O O . LEU B 1 47 ? 24.363 8.964 -17.340 1.00 70.88 49 LEU B O 1
ATOM 1480 N N . GLY B 1 48 ? 26.545 8.594 -16.963 1.00 72.02 50 GLY B N 1
ATOM 1481 C CA . GLY B 1 48 ? 26.525 7.359 -17.729 1.00 77.77 50 GLY B CA 1
ATOM 1482 C C . GLY B 1 48 ? 26.665 7.532 -19.230 1.00 82.36 50 GLY B C 1
ATOM 1483 O O . GLY B 1 48 ? 26.817 8.651 -19.725 1.00 81.85 50 GLY B O 1
ATOM 1484 N N . ASP B 1 49 ? 26.586 6.415 -19.951 1.00 85.57 51 ASP B N 1
ATOM 1485 C CA . ASP B 1 49 ? 26.738 6.385 -21.406 1.00 88.83 51 ASP B CA 1
ATOM 1486 C C . ASP B 1 49 ? 25.611 7.009 -22.228 1.00 89.89 51 ASP B C 1
ATOM 1487 O O . ASP B 1 49 ? 25.812 7.346 -23.397 1.00 93.02 51 ASP B O 1
ATOM 1489 N N . ASN B 1 50 ? 24.431 7.158 -21.637 1.00 87.40 52 ASN B N 1
ATOM 1490 C CA . ASN B 1 50 ? 23.304 7.745 -22.359 1.00 89.96 52 ASN B CA 1
ATOM 1491 C C . ASN B 1 50 ? 23.300 9.281 -22.272 1.00 89.19 52 ASN B C 1
ATOM 1492 O O . ASN B 1 50 ? 22.446 9.945 -22.866 1.00 89.69 52 ASN B O 1
ATOM 1494 N N . ALA B 1 51 ? 24.274 9.829 -21.549 1.00 79.89 53 ALA B N 1
ATOM 1495 C CA . ALA B 1 51 ? 24.400 11.272 -21.325 1.00 72.77 53 ALA B CA 1
ATOM 1496 C C . ALA B 1 51 ? 24.210 12.211 -22.518 1.00 67.98 53 ALA B C 1
ATOM 1497 O O . ALA B 1 51 ? 25.156 12.483 -23.257 1.00 72.45 53 ALA B O 1
ATOM 1499 N N . ASP B 1 52 ? 22.988 12.717 -22.687 1.00 58.44 54 ASP B N 1
ATOM 1500 C CA . ASP B 1 52 ? 22.676 13.665 -23.757 1.00 53.93 54 ASP B CA 1
ATOM 1501 C C . ASP B 1 52 ? 22.733 15.083 -23.173 1.00 53.86 54 ASP B C 1
ATOM 1502 O O . ASP B 1 52 ? 21.713 15.646 -22.772 1.00 51.06 54 ASP B O 1
ATOM 1507 N N . VAL B 1 53 ? 23.936 15.649 -23.129 1.00 52.92 55 VAL B N 1
ATOM 1508 C CA . VAL B 1 53 ? 24.148 16.979 -22.561 1.00 57.40 55 VAL B CA 1
ATOM 1509 C C . VAL B 1 53 ? 24.365 18.107 -23.576 1.00 59.48 55 VAL B C 1
ATOM 1510 O O . VAL B 1 53 ? 25.378 18.130 -24.276 1.00 64.87 55 VAL B O 1
ATOM 1514 N N . ILE B 1 54 ? 23.420 19.043 -23.636 1.00 60.44 56 ILE B N 1
ATOM 1515 C CA . ILE B 1 54 ? 23.505 20.194 -24.540 1.00 59.70 56 ILE B CA 1
ATOM 1516 C C . ILE B 1 54 ? 24.074 21.429 -23.829 1.00 63.23 56 ILE B C 1
ATOM 1517 O O . ILE B 1 54 ? 23.349 22.127 -23.119 1.00 63.84 56 ILE B O 1
ATOM 1522 N N . PRO B 1 55 ? 25.375 21.711 -23.998 1.00 65.17 57 PRO B N 1
ATOM 1523 C CA . PRO B 1 55 ? 25.958 22.886 -23.342 1.00 63.28 57 PRO B CA 1
ATOM 1524 C C . PRO B 1 55 ? 25.334 24.153 -23.931 1.00 63.95 57 PRO B C 1
ATOM 1525 O O . PRO B 1 55 ? 25.451 24.407 -25.129 1.00 64.59 57 PRO B O 1
ATOM 1529 N N . GLY B 1 56 ? 24.656 24.936 -23.100 1.00 59.25 58 GLY B N 1
ATOM 1530 C CA . GLY B 1 56 ? 24.026 26.143 -23.602 1.00 55.63 58 GLY B CA 1
ATOM 1531 C C . GLY B 1 56 ? 23.391 26.983 -22.516 1.00 53.24 58 GLY B C 1
ATOM 1532 O O . GLY B 1 56 ? 23.758 26.889 -21.345 1.00 56.11 58 GLY B O 1
ATOM 1533 N N . ASP B 1 57 ? 22.442 27.823 -22.903 1.00 56.95 59 ASP B N 1
ATOM 1534 C CA . ASP B 1 57 ? 21.761 28.677 -21.941 1.00 62.04 59 ASP B CA 1
ATOM 1535 C C . ASP B 1 57 ? 20.269 28.410 -21.952 1.00 59.28 59 ASP B C 1
ATOM 1536 O O . ASP B 1 57 ? 19.597 28.664 -22.951 1.00 60.26 59 ASP B O 1
ATOM 1541 N N . SER B 1 58 ? 19.770 27.893 -20.830 1.00 56.28 60 SER B N 1
ATOM 1542 C CA . SER B 1 58 ? 18.357 27.562 -20.657 1.00 55.04 60 SER B CA 1
ATOM 1543 C C . SER B 1 58 ? 17.416 28.749 -20.857 1.00 51.87 60 SER B C 1
ATOM 1544 O O . SER B 1 58 ? 16.246 28.568 -21.195 1.00 53.26 60 SER B O 1
ATOM 1547 N N . ASN B 1 59 ? 17.915 29.962 -20.639 1.00 53.19 61 ASN B N 1
ATOM 1548 C CA . ASN B 1 59 ? 17.071 31.152 -20.790 1.00 56.13 61 ASN B CA 1
ATOM 1549 C C . ASN B 1 59 ? 16.834 31.532 -22.252 1.00 54.42 61 ASN B C 1
ATOM 1550 O O . ASN B 1 59 ? 15.924 32.302 -22.577 1.00 54.16 61 ASN B O 1
ATOM 1555 N N . ASP B 1 60 ? 17.658 30.969 -23.126 1.00 56.49 62 ASP B N 1
ATOM 1556 C CA . ASP B 1 60 ? 17.563 31.201 -24.559 1.00 55.70 62 ASP B CA 1
ATOM 1557 C C . ASP B 1 60 ? 16.584 30.178 -25.127 1.00 51.25 62 ASP B C 1
ATOM 1558 O O . ASP B 1 60 ? 16.884 28.988 -25.167 1.00 47.48 62 ASP B O 1
ATOM 1563 N N . SER B 1 61 ? 15.420 30.652 -25.564 1.00 48.78 63 SER B N 1
ATOM 1564 C CA . SER B 1 61 ? 14.383 29.797 -26.133 1.00 52.01 63 SER B CA 1
ATOM 1565 C C . SER B 1 61 ? 14.809 28.984 -27.355 1.00 56.32 63 SER B C 1
ATOM 1566 O O . SER B 1 61 ? 14.117 28.037 -27.741 1.00 53.37 63 SER B O 1
ATOM 1569 N N . SER B 1 62 ? 15.930 29.352 -27.968 1.00 57.06 64 SER B N 1
ATOM 1570 C CA . SER B 1 62 ? 16.406 28.631 -29.140 1.00 57.81 64 SER B CA 1
ATOM 1571 C C . SER B 1 62 ? 17.114 27.347 -28.714 1.00 55.74 64 SER B C 1
ATOM 1572 O O . SER B 1 62 ? 17.098 26.360 -29.449 1.00 54.17 64 SER B O 1
ATOM 1575 N N . VAL B 1 63 ? 17.732 27.351 -27.534 1.00 56.90 65 VAL B N 1
ATOM 1576 C CA . VAL B 1 63 ? 18.408 26.142 -27.060 1.00 61.02 65 VAL B CA 1
ATOM 1577 C C . VAL B 1 63 ? 17.312 25.202 -26.575 1.00 57.90 65 VAL B C 1
ATOM 1578 O O . VAL B 1 63 ? 17.443 23.985 -26.642 1.00 59.00 65 VAL B O 1
ATOM 1582 N N . LEU B 1 64 ? 16.224 25.782 -26.088 1.00 56.82 66 LEU B N 1
ATOM 1583 C CA . LEU B 1 64 ? 15.095 24.986 -25.634 1.00 55.92 66 LEU B CA 1
ATOM 1584 C C . LEU B 1 64 ? 14.504 24.239 -26.818 1.00 54.23 66 LEU B C 1
ATOM 1585 O O . LEU B 1 64 ? 14.147 23.067 -26.687 1.00 62.07 66 LEU B O 1
ATOM 1590 N N . LYS B 1 65 ? 14.414 24.900 -27.974 1.00 54.82 67 LYS B N 1
ATOM 1591 C CA . LYS B 1 65 ? 13.868 24.259 -29.181 1.00 57.71 67 LYS B CA 1
ATOM 1592 C C . LYS B 1 65 ? 14.820 23.144 -29.642 1.00 52.97 67 LYS B C 1
ATOM 1593 O O . LYS B 1 65 ? 14.394 22.065 -30.067 1.00 54.89 67 LYS B O 1
ATOM 1599 N N . LYS B 1 66 ? 16.112 23.421 -29.531 1.00 49.85 68 LYS B N 1
ATOM 1600 C CA . LYS B 1 66 ? 17.172 22.479 -29.875 1.00 54.30 68 LYS B CA 1
ATOM 1601 C C . LYS B 1 66 ? 17.060 21.243 -28.966 1.00 61.14 68 LYS B C 1
ATOM 1602 O O . LYS B 1 66 ? 17.338 20.114 -29.382 1.00 61.75 68 LYS B O 1
ATOM 1608 N N . ALA B 1 67 ? 16.647 21.468 -27.720 1.00 61.25 69 ALA B N 1
ATOM 1609 C CA . ALA B 1 67 ? 16.512 20.391 -26.743 1.00 56.74 69 ALA B CA 1
ATOM 1610 C C . ALA B 1 67 ? 15.227 19.600 -26.951 1.00 53.21 69 ALA B C 1
ATOM 1611 O O . ALA B 1 67 ? 15.060 18.526 -26.392 1.00 50.88 69 ALA B O 1
ATOM 1613 N N . GLY B 1 68 ? 14.318 20.150 -27.746 1.00 55.04 70 GLY B N 1
ATOM 1614 C CA . GLY B 1 68 ? 13.070 19.469 -28.040 1.00 51.69 70 GLY B CA 1
ATOM 1615 C C . GLY B 1 68 ? 11.904 19.691 -27.104 1.00 54.15 70 GLY B C 1
ATOM 1616 O O . GLY B 1 68 ? 11.183 18.745 -26.810 1.00 60.32 70 GLY B O 1
ATOM 1617 N N . ILE B 1 69 ? 11.689 20.920 -26.645 1.00 52.79 71 ILE B N 1
ATOM 1618 C CA . ILE B 1 69 ? 10.578 21.166 -25.734 1.00 59.76 71 ILE B CA 1
ATOM 1619 C C . ILE B 1 69 ? 9.232 21.001 -26.422 1.00 59.87 71 ILE B C 1
ATOM 1620 O O . ILE B 1 69 ? 8.208 20.821 -25.761 1.00 60.56 71 ILE B O 1
ATOM 1625 N N . ASP B 1 70 ? 9.223 21.071 -27.745 1.00 62.52 72 ASP B N 1
ATOM 1626 C CA . ASP B 1 70 ? 7.973 20.923 -28.483 1.00 70.51 72 ASP B CA 1
ATOM 1627 C C . ASP B 1 70 ? 7.453 19.491 -28.419 1.00 67.69 72 ASP B C 1
ATOM 1628 O O . ASP B 1 70 ? 6.264 19.242 -28.611 1.00 64.68 72 ASP B O 1
ATOM 1633 N N . ARG B 1 71 ? 8.353 18.559 -28.128 1.00 67.40 73 ARG B N 1
ATOM 1634 C CA . ARG B 1 71 ? 8.012 17.143 -28.068 1.00 70.56 73 ARG B CA 1
ATOM 1635 C C . ARG B 1 71 ? 8.411 16.458 -26.752 1.00 70.28 73 ARG B C 1
ATOM 1636 O O . ARG B 1 71 ? 8.565 15.236 -26.725 1.00 72.94 73 ARG B O 1
ATOM 1644 N N . CYS B 1 72 ? 8.587 17.221 -25.673 1.00 62.18 74 CYS B N 1
ATOM 1645 C CA . CYS B 1 72 ? 8.988 16.621 -24.398 1.00 58.99 74 CYS B CA 1
ATOM 1646 C C . CYS B 1 72 ? 7.792 16.261 -23.516 1.00 52.64 74 CYS B C 1
ATOM 1647 O O . CYS B 1 72 ? 6.667 16.681 -23.769 1.00 53.88 74 CYS B O 1
ATOM 1650 N N . ARG B 1 73 ? 8.052 15.480 -22.474 1.00 50.68 75 ARG B N 1
ATOM 1651 C CA . ARG B 1 73 ? 7.020 15.055 -21.525 1.00 47.86 75 ARG B CA 1
ATOM 1652 C C . ARG B 1 73 ? 6.808 16.202 -20.535 1.00 45.44 75 ARG B C 1
ATOM 1653 O O . ARG B 1 73 ? 5.697 16.484 -20.077 1.00 45.46 75 ARG B O 1
ATOM 1661 N N . ALA B 1 74 ? 7.904 16.852 -20.191 1.00 40.54 76 ALA B N 1
ATOM 1662 C CA . ALA B 1 74 ? 7.857 17.959 -19.255 1.00 39.02 76 ALA B CA 1
ATOM 1663 C C . ALA B 1 74 ? 9.245 18.540 -19.228 1.00 39.14 76 ALA B C 1
ATOM 1664 O O . ALA B 1 74 ? 10.202 17.877 -19.641 1.00 34.41 76 ALA B O 1
ATOM 1666 N N . ILE B 1 75 ? 9.346 19.794 -18.791 1.00 35.97 77 ILE B N 1
ATOM 1667 C CA . ILE B 1 75 ? 10.641 20.440 -18.673 1.00 35.37 77 ILE B CA 1
ATOM 1668 C C . ILE B 1 75 ? 10.811 20.714 -17.182 1.00 34.34 77 ILE B C 1
ATOM 1669 O O . ILE B 1 75 ? 9.868 21.148 -16.504 1.00 30.12 77 ILE B O 1
ATOM 1674 N N . LEU B 1 76 ? 12.003 20.413 -16.678 1.00 27.76 78 LEU B N 1
ATOM 1675 C CA . LEU B 1 76 ? 12.324 20.567 -15.270 1.00 28.12 78 LEU B CA 1
ATOM 1676 C C . LEU B 1 76 ? 13.407 21.615 -15.012 1.00 28.24 78 LEU B C 1
ATOM 1677 O O . LEU B 1 76 ? 14.522 21.508 -15.527 1.00 30.82 78 LEU B O 1
ATOM 1682 N N . ALA B 1 77 ? 13.067 22.610 -14.192 1.00 29.56 79 ALA B N 1
ATOM 1683 C CA . ALA B 1 77 ? 13.981 23.702 -13.823 1.00 33.59 79 ALA B CA 1
ATOM 1684 C C . ALA B 1 77 ? 14.575 23.361 -12.455 1.00 30.30 79 ALA B C 1
ATOM 1685 O O . ALA B 1 77 ? 13.997 23.676 -11.423 1.00 32.00 79 ALA B O 1
ATOM 1687 N N . LEU B 1 78 ? 15.750 22.749 -12.452 1.00 36.31 80 LEU B N 1
ATOM 1688 C CA . LEU B 1 78 ? 16.344 22.297 -11.205 1.00 34.45 80 LEU B CA 1
ATOM 1689 C C . LEU B 1 78 ? 17.720 22.837 -10.847 1.00 37.24 80 LEU B C 1
ATOM 1690 O O . LEU B 1 78 ? 18.477 22.159 -10.152 1.00 38.92 80 LEU B O 1
ATOM 1695 N N . SER B 1 79 ? 18.066 24.034 -11.299 1.00 37.06 81 SER B N 1
ATOM 1696 C CA . SER B 1 79 ? 19.375 24.574 -10.938 1.00 36.06 81 SER B CA 1
ATOM 1697 C C . SER B 1 79 ? 19.342 25.233 -9.541 1.00 36.81 81 SER B C 1
ATOM 1698 O O . SER B 1 79 ? 18.284 25.368 -8.918 1.00 32.16 81 SER B O 1
ATOM 1701 N N . ASP B 1 80 ? 20.510 25.637 -9.055 1.00 38.17 82 ASP B N 1
ATOM 1702 C CA . ASP B 1 80 ? 20.613 26.296 -7.759 1.00 40.12 82 ASP B CA 1
ATOM 1703 C C . ASP B 1 80 ? 20.372 27.814 -7.833 1.00 40.01 82 ASP B C 1
ATOM 1704 O O . ASP B 1 80 ? 20.635 28.540 -6.875 1.00 41.05 82 ASP B O 1
ATOM 1709 N N . ASN B 1 81 ? 19.864 28.286 -8.968 1.00 32.77 83 ASN B N 1
ATOM 1710 C CA . ASN B 1 81 ? 19.568 29.702 -9.134 1.00 39.51 83 ASN B CA 1
ATOM 1711 C C . ASN B 1 81 ? 18.078 29.862 -9.408 1.00 28.95 83 ASN B C 1
ATOM 1712 O O . ASN B 1 81 ? 17.606 29.516 -10.488 1.00 28.96 83 ASN B O 1
ATOM 1717 N N . ASP B 1 82 ? 17.338 30.401 -8.447 1.00 35.48 84 ASP B N 1
ATOM 1718 C CA . ASP B 1 82 ? 15.899 30.566 -8.636 1.00 35.69 84 ASP B CA 1
ATOM 1719 C C . ASP B 1 82 ? 15.497 31.514 -9.756 1.00 38.91 84 ASP B C 1
ATOM 1720 O O . ASP B 1 82 ? 14.402 31.397 -10.296 1.00 39.62 84 ASP B O 1
ATOM 1725 N N . ALA B 1 83 ? 16.359 32.456 -10.115 1.00 37.42 85 ALA B N 1
ATOM 1726 C CA . ALA B 1 83 ? 15.999 33.381 -11.187 1.00 37.56 85 ALA B CA 1
ATOM 1727 C C . ALA B 1 83 ? 15.962 32.583 -12.483 1.00 36.65 85 ALA B C 1
ATOM 1728 O O . ALA B 1 83 ? 14.999 32.643 -13.244 1.00 42.44 85 ALA B O 1
ATOM 1730 N N . ASP B 1 84 ? 17.034 31.848 -12.735 1.00 36.58 86 ASP B N 1
ATOM 1731 C CA . ASP B 1 84 ? 17.108 31.008 -13.915 1.00 38.94 86 ASP B CA 1
ATOM 1732 C C . ASP B 1 84 ? 15.964 29.984 -13.987 1.00 34.92 86 ASP B C 1
ATOM 1733 O O . ASP B 1 84 ? 15.454 29.731 -15.074 1.00 37.93 86 ASP B O 1
ATOM 1738 N N . ASN B 1 85 ? 15.547 29.410 -12.850 1.00 28.55 87 ASN B N 1
ATOM 1739 C CA . ASN B 1 85 ? 14.459 28.419 -12.884 1.00 37.48 87 ASN B CA 1
ATOM 1740 C C . ASN B 1 85 ? 13.129 29.076 -13.217 1.00 34.76 87 ASN B C 1
ATOM 1741 O O . ASN B 1 85 ? 12.308 28.508 -13.947 1.00 36.52 87 ASN B O 1
ATOM 1746 N N . ALA B 1 86 ? 12.911 30.278 -12.699 1.00 36.40 88 ALA B N 1
ATOM 1747 C CA . ALA B 1 86 ? 11.665 30.988 -12.973 1.00 37.09 88 ALA B CA 1
ATOM 1748 C C . ALA B 1 86 ? 11.610 31.412 -14.441 1.00 33.50 88 ALA B C 1
ATOM 1749 O O . ALA B 1 86 ? 10.545 31.405 -15.074 1.00 31.32 88 ALA B O 1
ATOM 1751 N N . PHE B 1 87 ? 12.765 31.763 -14.993 1.00 30.92 89 PHE B N 1
ATOM 1752 C CA . PHE B 1 87 ? 12.816 32.216 -16.380 1.00 36.45 89 PHE B CA 1
ATOM 1753 C C . PHE B 1 87 ? 12.567 31.039 -17.327 1.00 42.64 89 PHE B C 1
ATOM 1754 O O . PHE B 1 87 ? 11.830 31.165 -18.312 1.00 44.33 89 PHE B O 1
ATOM 1762 N N . VAL B 1 88 ? 13.186 29.898 -17.026 1.00 41.07 90 VAL B N 1
ATOM 1763 C CA . VAL B 1 88 ? 12.970 28.703 -17.824 1.00 37.97 90 VAL B CA 1
ATOM 1764 C C . VAL B 1 88 ? 11.463 28.465 -17.905 1.00 36.22 90 VAL B C 1
ATOM 1765 O O . VAL B 1 88 ? 10.932 28.243 -18.988 1.00 34.18 90 VAL B O 1
ATOM 1769 N N . VAL B 1 89 ? 10.771 28.545 -16.769 1.00 31.93 91 VAL B N 1
ATOM 1770 C CA . VAL B 1 89 ? 9.331 28.307 -16.770 1.00 36.27 91 VAL B CA 1
ATOM 1771 C C . VAL B 1 89 ? 8.636 29.291 -17.694 1.00 42.14 91 VAL B C 1
ATOM 1772 O O . VAL B 1 89 ? 7.844 28.872 -18.545 1.00 41.40 91 VAL B O 1
ATOM 1776 N N . LEU B 1 90 ? 8.940 30.586 -17.539 1.00 41.83 92 LEU B N 1
ATOM 1777 C CA . LEU B 1 90 ? 8.337 31.625 -18.379 1.00 37.11 92 LEU B CA 1
ATOM 1778 C C . LEU B 1 90 ? 8.624 31.327 -19.840 1.00 34.28 92 LEU B C 1
ATOM 1779 O O . LEU B 1 90 ? 7.718 31.384 -20.672 1.00 32.04 92 LEU B O 1
ATOM 1784 N N . SER B 1 91 ? 9.882 31.010 -20.149 1.00 33.19 93 SER B N 1
ATOM 1785 C CA . SER B 1 91 ? 10.254 30.678 -21.517 1.00 39.23 93 SER B CA 1
ATOM 1786 C C . SER B 1 91 ? 9.343 29.571 -22.068 1.00 49.47 93 SER B C 1
ATOM 1787 O O . SER B 1 91 ? 8.779 29.692 -23.154 1.00 58.08 93 SER B O 1
ATOM 1790 N N . ALA B 1 92 ? 9.205 28.490 -21.308 1.00 53.01 94 ALA B N 1
ATOM 1791 C CA . ALA B 1 92 ? 8.386 27.365 -21.729 1.00 52.93 94 ALA B CA 1
ATOM 1792 C C . ALA B 1 92 ? 6.933 27.739 -21.983 1.00 51.70 94 ALA B C 1
ATOM 1793 O O . ALA B 1 92 ? 6.322 27.249 -22.933 1.00 52.98 94 ALA B O 1
ATOM 1795 N N . LYS B 1 93 ? 6.375 28.596 -21.134 1.00 49.63 95 LYS B N 1
ATOM 1796 C CA . LYS B 1 93 ? 4.978 28.998 -21.291 1.00 51.34 95 LYS B CA 1
ATOM 1797 C C . LYS B 1 93 ? 4.792 29.932 -22.476 1.00 52.97 95 LYS B C 1
ATOM 1798 O O . LYS B 1 93 ? 3.667 30.192 -22.907 1.00 52.58 95 LYS B O 1
ATOM 1804 N N . ASP B 1 94 ? 5.906 30.422 -23.006 1.00 53.31 96 ASP B N 1
ATOM 1805 C CA . ASP B 1 94 ? 5.872 31.319 -24.146 1.00 58.86 96 ASP B CA 1
ATOM 1806 C C . ASP B 1 94 ? 5.915 30.544 -25.468 1.00 61.40 96 ASP B C 1
ATOM 1807 O O . ASP B 1 94 ? 5.567 31.079 -26.520 1.00 57.87 96 ASP B O 1
ATOM 1812 N N . MET B 1 95 ? 6.326 29.279 -25.407 1.00 63.83 97 MET B N 1
ATOM 1813 C CA . MET B 1 95 ? 6.415 28.450 -26.602 1.00 64.47 97 MET B CA 1
ATOM 1814 C C . MET B 1 95 ? 5.240 27.503 -26.810 1.00 74.67 97 MET B C 1
ATOM 1815 O O . MET B 1 95 ? 4.480 27.645 -27.768 1.00 78.60 97 MET B O 1
ATOM 1820 N N . SER B 1 96 ? 5.089 26.535 -25.913 1.00 86.08 98 SER B N 1
ATOM 1821 C CA . SER B 1 96 ? 4.023 25.548 -26.054 1.00 93.61 98 SER B CA 1
ATOM 1822 C C . SER B 1 96 ? 2.741 25.810 -25.277 1.00 96.14 98 SER B C 1
ATOM 1823 O O . SER B 1 96 ? 1.658 25.463 -25.746 1.00 100.39 98 SER B O 1
ATOM 1826 N N . SER B 1 97 ? 2.861 26.412 -24.096 1.00 98.45 99 SER B N 1
ATOM 1827 C CA . SER B 1 97 ? 1.704 26.698 -23.240 1.00 99.10 99 SER B CA 1
ATOM 1828 C C . SER B 1 97 ? 0.930 25.412 -22.947 1.00 97.01 99 SER B C 1
ATOM 1829 O O . SER B 1 97 ? -0.148 25.437 -22.347 1.00 95.15 99 SER B O 1
ATOM 1832 N N . ASP B 1 98 ? 1.498 24.293 -23.386 1.00 94.32 100 ASP B N 1
ATOM 1833 C CA . ASP B 1 98 ? 0.914 22.975 -23.178 1.00 86.43 100 ASP B CA 1
ATOM 1834 C C . ASP B 1 98 ? 1.966 22.098 -22.510 1.00 77.87 100 ASP B C 1
ATOM 1835 O O . ASP B 1 98 ? 1.650 21.026 -21.998 1.00 76.38 100 ASP B O 1
ATOM 1840 N N . VAL B 1 99 ? 3.215 22.565 -22.515 1.00 66.44 101 VAL B N 1
ATOM 1841 C CA . VAL B 1 99 ? 4.319 21.818 -21.916 1.00 61.27 101 VAL B CA 1
ATOM 1842 C C . VAL B 1 99 ? 4.317 21.886 -20.383 1.00 58.51 101 VAL B C 1
ATOM 1843 O O . VAL B 1 99 ? 4.290 22.968 -19.793 1.00 60.28 101 VAL B O 1
ATOM 1847 N N . LYS B 1 100 ? 4.339 20.713 -19.755 1.00 48.42 102 LYS B N 1
ATOM 1848 C CA . LYS B 1 100 ? 4.320 20.573 -18.300 1.00 45.66 102 LYS B CA 1
ATOM 1849 C C . LYS B 1 100 ? 5.604 21.131 -17.675 1.00 43.61 102 LYS B C 1
ATOM 1850 O O . LYS B 1 100 ? 6.715 20.743 -18.059 1.00 35.68 102 LYS B O 1
ATOM 1856 N N . THR B 1 101 ? 5.450 22.035 -16.706 1.00 31.40 103 THR B N 1
ATOM 1857 C CA . THR B 1 101 ? 6.599 22.652 -16.072 1.00 33.58 103 THR B CA 1
ATOM 1858 C C . THR B 1 101 ? 6.816 22.226 -14.626 1.00 31.43 103 THR B C 1
ATOM 1859 O O . THR B 1 101 ? 5.883 22.170 -13.821 1.00 31.37 103 THR B O 1
ATOM 1863 N N . VAL B 1 102 ? 8.071 21.943 -14.306 1.00 25.65 104 VAL B N 1
ATOM 1864 C CA . VAL B 1 102 ? 8.447 21.505 -12.978 1.00 28.89 104 VAL B CA 1
ATOM 1865 C C . VAL B 1 102 ? 9.560 22.401 -12.478 1.00 28.61 104 VAL B C 1
ATOM 1866 O O . VAL B 1 102 ? 10.578 22.577 -13.161 1.00 29.94 104 VAL B O 1
ATOM 1870 N N . LEU B 1 103 ? 9.390 22.933 -11.274 1.00 32.08 105 LEU B N 1
ATOM 1871 C CA . LEU B 1 103 ? 10.387 23.829 -10.705 1.00 31.04 105 LEU B CA 1
ATOM 1872 C C . LEU B 1 103 ? 10.766 23.510 -9.263 1.00 31.84 105 LEU B C 1
ATOM 1873 O O . LEU B 1 103 ? 9.904 23.324 -8.411 1.00 30.45 105 LEU B O 1
ATOM 1878 N N . ALA B 1 104 ? 12.065 23.452 -8.992 1.00 33.34 106 ALA B N 1
ATOM 1879 C CA . ALA B 1 104 ? 12.547 23.175 -7.638 1.00 39.51 106 ALA B CA 1
ATOM 1880 C C . ALA B 1 104 ? 13.133 24.461 -7.054 1.00 39.85 106 ALA B C 1
ATOM 1881 O O . ALA B 1 104 ? 13.998 25.078 -7.664 1.00 47.12 106 ALA B O 1
ATOM 1883 N N . VAL B 1 105 ? 12.666 24.856 -5.872 1.00 41.52 107 VAL B N 1
ATOM 1884 C CA . VAL B 1 105 ? 13.137 26.078 -5.234 1.00 38.80 107 VAL B CA 1
ATOM 1885 C C . VAL B 1 105 ? 14.469 25.850 -4.527 1.00 40.59 107 VAL B C 1
ATOM 1886 O O . VAL B 1 105 ? 14.597 24.939 -3.704 1.00 45.08 107 VAL B O 1
ATOM 1890 N N . SER B 1 106 ? 15.464 26.670 -4.859 1.00 41.23 108 SER B N 1
ATOM 1891 C CA . SER B 1 106 ? 16.785 26.566 -4.239 1.00 44.03 108 SER B CA 1
ATOM 1892 C C . SER B 1 106 ? 16.756 27.244 -2.885 1.00 40.84 108 SER B C 1
ATOM 1893 O O . SER B 1 106 ? 17.337 26.745 -1.930 1.00 44.91 108 SER B O 1
ATOM 1896 N N . ASP B 1 107 ? 16.096 28.398 -2.817 1.00 44.35 109 ASP B N 1
ATOM 1897 C CA . ASP B 1 107 ? 15.998 29.156 -1.575 1.00 44.99 109 ASP B CA 1
ATOM 1898 C C . ASP B 1 107 ? 14.537 29.262 -1.179 1.00 44.45 109 ASP B C 1
ATOM 1899 O O . ASP B 1 107 ? 13.744 29.897 -1.880 1.00 39.17 109 ASP B O 1
ATOM 1904 N N . SER B 1 108 ? 14.197 28.649 -0.047 1.00 42.74 110 SER B N 1
ATOM 1905 C CA . SER B 1 108 ? 12.828 28.630 0.458 1.00 43.75 110 SER B CA 1
ATOM 1906 C C . SER B 1 108 ? 12.176 30.002 0.537 1.00 39.24 110 SER B C 1
ATOM 1907 O O . SER B 1 108 ? 10.956 30.117 0.392 1.00 41.35 110 SER B O 1
ATOM 1910 N N . LYS B 1 109 ? 12.977 31.042 0.772 1.00 45.95 111 LYS B N 1
ATOM 1911 C CA . LYS B 1 109 ? 12.441 32.404 0.841 1.00 46.17 111 LYS B CA 1
ATOM 1912 C C . LYS B 1 109 ? 11.857 32.866 -0.494 1.00 44.63 111 LYS B C 1
ATOM 1913 O O . LYS B 1 109 ? 11.048 33.792 -0.524 1.00 47.74 111 LYS B O 1
ATOM 1919 N N . ASN B 1 110 ? 12.265 32.232 -1.597 1.00 40.95 112 ASN B N 1
ATOM 1920 C CA . ASN B 1 110 ? 11.771 32.627 -2.914 1.00 43.37 112 ASN B CA 1
ATOM 1921 C C . ASN B 1 110 ? 10.487 31.938 -3.325 1.00 43.93 112 ASN B C 1
ATOM 1922 O O . ASN B 1 110 ? 10.003 32.148 -4.440 1.00 42.53 112 ASN B O 1
ATOM 1927 N N . LEU B 1 111 ? 9.921 31.144 -2.424 1.00 45.20 113 LEU B N 1
ATOM 1928 C CA . LEU B 1 111 ? 8.724 30.375 -2.745 1.00 47.56 113 LEU B CA 1
ATOM 1929 C C . LEU B 1 111 ? 7.587 31.216 -3.288 1.00 43.79 113 LEU B C 1
ATOM 1930 O O . LEU B 1 111 ? 7.057 30.934 -4.366 1.00 45.25 113 LEU B O 1
ATOM 1935 N N . ASN B 1 112 ? 7.198 32.234 -2.531 1.00 53.58 114 ASN B N 1
ATOM 1936 C CA . ASN B 1 112 ? 6.099 33.107 -2.940 1.00 52.64 114 ASN B CA 1
ATOM 1937 C C . ASN B 1 112 ? 6.304 33.783 -4.276 1.00 48.96 114 ASN B C 1
ATOM 1938 O O . ASN B 1 112 ? 5.380 33.872 -5.083 1.00 51.74 114 ASN B O 1
ATOM 1943 N N . LYS B 1 113 ? 7.509 34.265 -4.525 1.00 43.80 115 LYS B N 1
ATOM 1944 C CA . LYS B 1 113 ? 7.735 34.908 -5.792 1.00 42.23 115 LYS B CA 1
ATOM 1945 C C . LYS B 1 113 ? 7.775 33.923 -6.975 1.00 44.78 115 LYS B C 1
ATOM 1946 O O . LYS B 1 113 ? 7.455 34.313 -8.099 1.00 44.62 115 LYS B O 1
ATOM 1952 N N . ILE B 1 114 ? 8.115 32.647 -6.761 1.00 42.74 116 ILE B N 1
ATOM 1953 C CA . ILE B 1 114 ? 8.146 31.759 -7.920 1.00 42.56 116 ILE B CA 1
ATOM 1954 C C . ILE B 1 114 ? 6.761 31.224 -8.279 1.00 45.48 116 ILE B C 1
ATOM 1955 O O . ILE B 1 114 ? 6.546 30.759 -9.393 1.00 45.97 116 ILE B O 1
ATOM 1960 N N . LYS B 1 115 ? 5.812 31.305 -7.351 1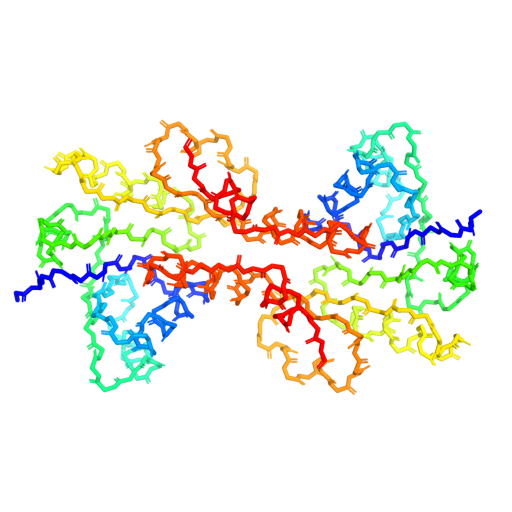.00 48.07 117 LYS B N 1
ATOM 1961 C CA . LYS B 1 115 ? 4.451 30.852 -7.639 1.00 53.07 117 LYS B CA 1
ATOM 1962 C C . LYS B 1 115 ? 3.813 31.791 -8.661 1.00 57.16 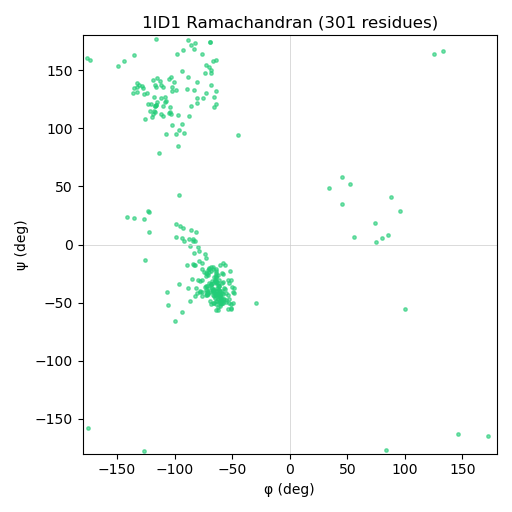117 LYS B C 1
ATOM 1963 O O . LYS B 1 115 ? 2.857 31.418 -9.351 1.00 58.21 117 LYS B O 1
ATOM 1969 N N . MET B 1 116 ? 4.336 33.015 -8.735 1.00 53.98 118 MET B N 1
ATOM 1970 C CA . MET B 1 116 ? 3.823 34.022 -9.656 1.00 54.58 118 MET B CA 1
ATOM 1971 C C . MET B 1 116 ? 4.059 33.667 -11.124 1.00 52.18 118 MET B C 1
ATOM 1972 O O . MET B 1 116 ? 3.402 34.223 -12.003 1.00 51.80 118 MET B O 1
ATOM 1977 N N . VAL B 1 117 ? 5.000 32.758 -11.397 1.00 44.86 119 VAL B N 1
ATOM 1978 C CA . VAL B 1 117 ? 5.249 32.335 -12.776 1.00 45.17 119 VAL B CA 1
ATOM 1979 C C . VAL B 1 117 ? 4.435 31.068 -13.095 1.00 46.57 119 VAL B C 1
ATOM 1980 O O . VAL B 1 117 ? 4.565 30.475 -14.166 1.00 45.58 119 VAL B O 1
ATOM 1984 N N . HIS B 1 118 ? 3.600 30.674 -12.135 1.00 46.45 120 HIS B N 1
ATOM 1985 C CA . HIS B 1 118 ? 2.694 29.531 -12.243 1.00 48.04 120 HIS B CA 1
ATOM 1986 C C . HIS B 1 118 ? 3.201 28.198 -12.815 1.00 44.70 120 HIS B C 1
ATOM 1987 O O . HIS B 1 118 ? 2.684 27.711 -13.813 1.00 45.26 120 HIS B O 1
ATOM 1994 N N . PRO B 1 119 ? 4.229 27.601 -12.214 1.00 43.18 121 PRO B N 1
ATOM 1995 C CA . PRO B 1 119 ? 4.688 26.323 -12.767 1.00 45.83 121 PRO B CA 1
ATOM 1996 C C . PRO B 1 119 ? 3.665 25.227 -12.431 1.00 41.43 121 PRO B C 1
ATOM 1997 O O . PRO B 1 119 ? 2.938 25.351 -11.456 1.00 34.28 121 PRO B O 1
ATOM 2001 N N . ASP B 1 120 ? 3.601 24.158 -13.222 1.00 41.99 122 ASP B N 1
ATOM 2002 C CA . ASP B 1 120 ? 2.653 23.073 -12.918 1.00 39.25 122 ASP B CA 1
ATOM 2003 C C . ASP B 1 120 ? 3.015 22.328 -11.631 1.00 35.13 122 ASP B C 1
ATOM 2004 O O . ASP B 1 120 ? 2.138 21.911 -10.877 1.00 35.06 122 ASP B O 1
ATOM 2009 N N . ILE B 1 121 ? 4.311 22.145 -11.385 1.00 31.70 123 ILE B N 1
ATOM 2010 C CA . ILE B 1 121 ? 4.754 21.457 -10.176 1.00 34.07 123 ILE B CA 1
ATOM 2011 C C . ILE B 1 121 ? 5.862 22.227 -9.481 1.00 31.65 123 ILE B C 1
ATOM 2012 O O . ILE B 1 121 ? 6.795 22.703 -10.119 1.00 34.61 123 ILE B O 1
ATOM 2017 N N . ILE B 1 122 ? 5.749 22.345 -8.168 1.00 29.89 124 ILE B N 1
ATOM 2018 C CA . ILE B 1 122 ? 6.751 23.036 -7.383 1.00 34.84 124 ILE B CA 1
ATOM 2019 C C . ILE B 1 122 ? 7.304 22.114 -6.320 1.00 31.34 124 ILE B C 1
ATOM 2020 O O . ILE B 1 122 ? 6.557 21.607 -5.487 1.00 36.54 124 ILE B O 1
ATOM 2025 N N . LEU B 1 123 ? 8.611 21.885 -6.356 1.00 33.93 125 LEU B N 1
ATOM 2026 C CA . LEU B 1 123 ? 9.250 21.062 -5.347 1.00 33.08 125 LEU B CA 1
ATOM 2027 C C . LEU B 1 123 ? 10.155 21.936 -4.474 1.00 39.85 125 LEU B C 1
ATOM 2028 O O . LEU B 1 123 ? 11.160 22.470 -4.952 1.00 45.53 125 LEU B O 1
ATOM 2033 N N . SER B 1 124 ? 9.778 22.090 -3.206 1.00 42.85 126 SER B N 1
ATOM 2034 C CA . SER B 1 124 ? 10.554 22.851 -2.218 1.00 44.36 126 SER B CA 1
ATOM 2035 C C . SER B 1 124 ? 11.114 21.702 -1.360 1.00 36.67 126 SER B C 1
ATOM 2036 O O . SER B 1 124 ? 10.462 21.252 -0.414 1.00 38.32 126 SER B O 1
ATOM 2039 N N . PRO B 1 125 ? 12.345 21.243 -1.653 1.00 32.65 127 PRO B N 1
ATOM 2040 C CA . PRO B 1 125 ? 12.944 20.122 -0.917 1.00 32.72 127 PRO B CA 1
ATOM 2041 C C . PRO B 1 125 ? 12.938 20.119 0.601 1.00 38.61 127 PRO B C 1
ATOM 2042 O O . PRO B 1 125 ? 12.703 19.0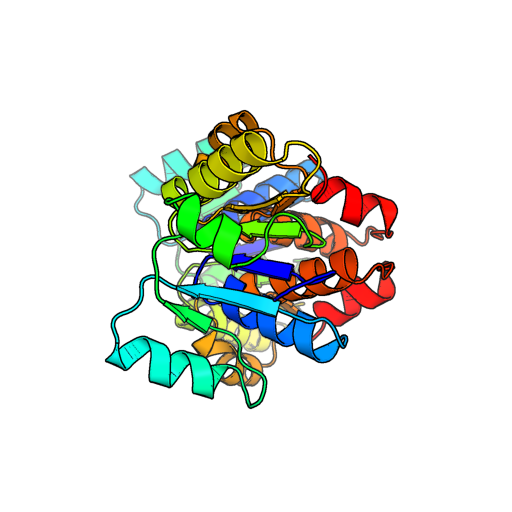62 1.208 1.00 32.18 127 PRO B O 1
ATOM 2046 N N . GLN B 1 126 ? 13.198 21.280 1.204 1.00 34.85 128 GLN B N 1
ATOM 2047 C CA . GLN B 1 126 ? 13.230 21.402 2.663 1.00 37.79 128 GLN B CA 1
ATOM 2048 C C . GLN B 1 126 ? 11.826 21.318 3.253 1.00 34.45 128 GLN B C 1
ATOM 2049 O O . GLN B 1 126 ? 11.610 20.666 4.275 1.00 39.67 128 GLN B O 1
ATOM 2055 N N . LEU B 1 127 ? 10.874 21.983 2.612 1.00 27.36 129 LEU B N 1
ATOM 2056 C CA . LEU B 1 127 ? 9.498 21.968 3.093 1.00 36.42 129 LEU B CA 1
ATOM 2057 C C . LEU B 1 127 ? 8.841 20.615 2.864 1.00 33.96 129 LEU B C 1
ATOM 2058 O O . LEU B 1 127 ? 8.153 20.096 3.730 1.00 35.91 129 LEU B O 1
ATOM 2063 N N . PHE B 1 128 ? 9.059 20.045 1.688 1.00 39.67 130 PHE B N 1
ATOM 2064 C CA . PHE B 1 128 ? 8.474 18.758 1.346 1.00 35.51 130 PHE B CA 1
ATOM 2065 C C . PHE B 1 128 ? 8.957 17.694 2.337 1.00 36.31 130 PHE B C 1
ATOM 2066 O O . PHE B 1 128 ? 8.156 16.966 2.943 1.00 34.46 130 PHE B O 1
ATOM 2074 N N . GLY B 1 129 ? 10.277 17.617 2.491 1.00 34.32 131 GLY B N 1
ATOM 2075 C CA . GLY B 1 129 ? 10.883 16.655 3.395 1.00 24.31 131 GLY B CA 1
ATOM 2076 C C . GLY B 1 129 ? 10.468 16.836 4.846 1.00 31.66 131 GLY B C 1
ATOM 2077 O O . GLY B 1 129 ? 10.184 15.862 5.529 1.00 33.38 131 GLY B O 1
ATOM 2078 N N . SER B 1 130 ? 10.433 18.074 5.328 1.00 31.69 132 SER B N 1
ATOM 2079 C CA . SER B 1 130 ? 10.052 18.318 6.705 1.00 36.14 132 SER B CA 1
ATOM 2080 C C . SER B 1 130 ? 8.578 17.943 6.911 1.00 41.08 132 SER B C 1
ATOM 2081 O O . SER B 1 130 ? 8.207 17.352 7.944 1.00 37.77 132 SER B O 1
ATOM 2084 N N . GLU B 1 131 ? 7.732 18.258 5.931 1.00 34.15 133 GLU B N 1
ATOM 2085 C CA . GLU B 1 131 ? 6.326 17.924 6.098 1.00 37.67 133 GLU B CA 1
ATOM 2086 C C . GLU B 1 131 ? 6.118 16.413 6.132 1.00 37.41 133 GLU B C 1
ATOM 2087 O O . GLU B 1 131 ? 5.308 15.917 6.920 1.00 40.86 133 GLU B O 1
ATOM 2093 N N . ILE B 1 132 ? 6.856 15.678 5.301 1.00 28.07 134 ILE B N 1
ATOM 2094 C CA . ILE B 1 132 ? 6.712 14.228 5.290 1.00 32.99 134 ILE B CA 1
ATOM 2095 C C . ILE B 1 132 ? 7.232 13.586 6.565 1.00 37.21 134 ILE B C 1
ATOM 2096 O O . ILE B 1 132 ? 6.684 12.584 7.026 1.00 31.16 134 ILE B O 1
ATOM 2101 N N . LEU B 1 133 ? 8.279 14.171 7.135 1.00 31.91 135 LEU B N 1
ATOM 2102 C CA . LEU B 1 133 ? 8.831 13.677 8.383 1.00 35.76 135 LEU B CA 1
ATOM 2103 C C . LEU B 1 133 ? 7.764 13.841 9.463 1.00 36.28 135 LEU B C 1
ATOM 2104 O O . LEU B 1 133 ? 7.472 12.897 10.194 1.00 36.48 135 LEU B O 1
ATOM 2109 N N . ALA B 1 134 ? 7.213 15.053 9.571 1.00 28.97 136 ALA B N 1
ATOM 2110 C CA . ALA B 1 134 ? 6.157 15.353 10.542 1.00 37.29 136 ALA B CA 1
ATOM 2111 C C . ALA B 1 134 ? 5.034 14.313 10.425 1.00 31.12 136 ALA B C 1
ATOM 2112 O O . ALA B 1 134 ? 4.684 13.673 11.405 1.00 35.30 136 ALA B O 1
ATOM 2114 N N . ARG B 1 135 ? 4.491 14.138 9.225 1.00 32.38 137 ARG B N 1
ATOM 2115 C CA . ARG B 1 135 ? 3.432 13.156 8.992 1.00 33.68 137 ARG B CA 1
ATOM 2116 C C . ARG B 1 135 ? 3.786 11.759 9.523 1.00 38.66 137 ARG B C 1
ATOM 2117 O O . ARG B 1 135 ? 3.037 11.156 10.299 1.00 44.54 137 ARG B O 1
ATOM 2125 N N . VAL B 1 136 ? 4.921 11.235 9.064 1.00 41.81 138 VAL B N 1
ATOM 2126 C CA . VAL B 1 136 ? 5.373 9.905 9.451 1.00 35.41 138 VAL B CA 1
ATOM 2127 C C . VAL B 1 136 ? 5.599 9.776 10.955 1.00 34.80 138 VAL B C 1
ATOM 2128 O O . VAL B 1 136 ? 5.213 8.779 11.559 1.00 34.53 138 VAL B O 1
ATOM 2132 N N . LEU B 1 137 ? 6.218 10.776 11.568 1.00 34.30 139 LEU B N 1
ATOM 2133 C CA . LEU B 1 137 ? 6.447 10.718 13.007 1.00 41.45 139 LEU B CA 1
ATOM 2134 C C . LEU B 1 137 ? 5.130 10.859 13.782 1.00 46.34 139 LEU B C 1
ATOM 2135 O O . LEU B 1 137 ? 5.023 10.420 14.927 1.00 42.46 139 LEU B O 1
ATOM 2140 N N . ASN B 1 138 ? 4.137 11.475 13.149 1.00 45.82 140 ASN B N 1
ATOM 2141 C CA . ASN B 1 138 ? 2.838 11.667 13.770 1.00 46.00 140 ASN B CA 1
ATOM 2142 C C . ASN B 1 138 ? 1.986 10.406 13.583 1.00 46.74 140 ASN B C 1
ATOM 2143 O O . ASN B 1 138 ? 0.824 10.381 13.975 1.00 48.60 140 ASN B O 1
ATOM 2148 N N . GLY B 1 139 ? 2.573 9.370 12.976 1.00 43.26 141 GLY B N 1
ATOM 2149 C CA . GLY B 1 139 ? 1.864 8.120 12.744 1.00 32.46 141 GLY B CA 1
ATOM 2150 C C . GLY B 1 139 ? 0.922 8.065 11.548 1.00 41.47 141 GLY B C 1
ATOM 2151 O O . GLY B 1 139 ? 0.241 7.064 11.361 1.00 45.81 141 GLY B O 1
ATOM 2152 N N . GLU B 1 140 ? 0.872 9.104 10.717 1.00 37.61 142 GLU B N 1
ATOM 2153 C CA . GLU B 1 140 ? -0.046 9.093 9.572 1.00 35.24 142 GLU B CA 1
ATOM 2154 C C . GLU B 1 140 ? 0.473 8.215 8.458 1.00 44.41 142 GLU B C 1
ATOM 2155 O O . GLU B 1 140 ? 1.648 7.853 8.429 1.00 48.60 142 GLU B O 1
ATOM 2161 N N . GLU B 1 141 ? -0.413 7.877 7.534 1.00 53.44 143 GLU B N 1
ATOM 2162 C CA . GLU B 1 141 ? -0.036 7.077 6.385 1.00 54.74 143 GLU B CA 1
ATOM 2163 C C . GLU B 1 141 ? -0.192 8.027 5.226 1.00 56.68 143 GLU B C 1
ATOM 2164 O O . GLU B 1 141 ? -1.118 8.838 5.197 1.00 59.54 143 GLU B O 1
ATOM 2170 N N . ILE B 1 142 ? 0.724 7.949 4.277 1.00 50.67 144 ILE B N 1
ATOM 2171 C CA . ILE B 1 142 ? 0.664 8.829 3.137 1.00 47.99 144 ILE B CA 1
ATOM 2172 C C . ILE B 1 142 ? 0.435 7.974 1.901 1.00 50.49 144 ILE B C 1
ATOM 2173 O O . ILE B 1 142 ? 1.233 7.089 1.602 1.00 49.53 144 ILE B O 1
ATOM 2178 N N . ASN B 1 143 ? -0.675 8.219 1.210 1.00 41.72 145 ASN B N 1
ATOM 2179 C CA . ASN B 1 143 ? -1.007 7.481 -0.006 1.00 42.38 145 ASN B CA 1
ATOM 2180 C C . ASN B 1 143 ? -0.604 8.296 -1.229 1.00 40.45 145 ASN B C 1
ATOM 2181 O O . ASN B 1 143 ? -0.369 9.501 -1.140 1.00 47.65 145 ASN B O 1
ATOM 2186 N N . ASN B 1 144 ? -0.541 7.647 -2.380 1.00 38.62 146 ASN B N 1
ATOM 2187 C CA . ASN B 1 144 ? -0.130 8.328 -3.594 1.00 42.31 146 ASN B CA 1
ATOM 2188 C C . ASN B 1 144 ? -0.847 9.640 -3.879 1.00 44.75 146 ASN B C 1
ATOM 2189 O O . ASN B 1 144 ? -0.227 10.580 -4.373 1.00 50.05 146 ASN B O 1
ATOM 2194 N N . ASP B 1 145 ? -2.137 9.714 -3.569 1.00 47.98 147 ASP B N 1
ATOM 2195 C CA . ASP B 1 145 ? -2.902 10.937 -3.796 1.00 52.14 147 ASP B CA 1
ATOM 2196 C C . ASP B 1 145 ? -2.442 12.108 -2.939 1.00 52.30 147 ASP B C 1
ATOM 2197 O O . ASP B 1 145 ? -2.330 13.233 -3.423 1.00 48.08 147 ASP B O 1
ATOM 2202 N N . MET B 1 146 ? -2.198 11.848 -1.661 1.00 50.07 148 MET B N 1
ATOM 2203 C CA . MET B 1 146 ? -1.752 12.893 -0.753 1.00 53.70 148 MET B CA 1
ATOM 2204 C C . MET B 1 146 ? -0.387 13.386 -1.185 1.00 54.35 148 MET B C 1
ATOM 2205 O O . MET B 1 146 ? -0.120 14.592 -1.203 1.00 56.95 148 MET B O 1
ATOM 2210 N N . LEU B 1 147 ? 0.471 12.441 -1.544 1.00 52.72 149 LEU B N 1
ATOM 2211 C CA . LEU B 1 147 ? 1.822 12.769 -1.953 1.00 49.88 149 LEU B CA 1
ATOM 2212 C C . LEU B 1 147 ? 1.801 13.673 -3.175 1.00 51.85 149 LEU B C 1
ATOM 2213 O O . LEU B 1 147 ? 2.457 14.717 -3.202 1.00 52.58 149 LEU B O 1
ATOM 2218 N N . VAL B 1 148 ? 1.040 13.265 -4.185 1.00 49.89 150 VAL B N 1
ATOM 2219 C CA . VAL B 1 148 ? 0.938 14.029 -5.419 1.00 50.39 150 VAL B CA 1
ATOM 2220 C C . VAL B 1 148 ? 0.430 15.440 -5.154 1.00 55.41 150 VAL B C 1
ATOM 2221 O O . VAL B 1 148 ? 0.931 16.408 -5.732 1.00 57.43 150 VAL B O 1
ATOM 2225 N N . SER B 1 149 ? -0.563 15.544 -4.276 1.00 55.83 151 SER B N 1
ATOM 2226 C CA . SER B 1 149 ? -1.160 16.822 -3.912 1.00 59.37 151 SER B CA 1
ATOM 2227 C C . SER B 1 149 ? -0.100 17.789 -3.388 1.00 58.15 151 SER B C 1
ATOM 2228 O O . SER B 1 149 ? -0.141 18.985 -3.669 1.00 61.19 151 SER B O 1
ATOM 2231 N N . MET B 1 150 ? 0.858 17.266 -2.632 1.00 58.88 152 MET B N 1
ATOM 2232 C CA . MET B 1 150 ? 1.926 18.091 -2.087 1.00 54.52 152 MET B CA 1
ATOM 2233 C C . MET B 1 150 ? 2.799 18.682 -3.195 1.00 58.67 152 MET B C 1
ATOM 2234 O O . MET B 1 150 ? 3.390 19.750 -3.027 1.00 61.26 152 MET B O 1
ATOM 2239 N N . LEU B 1 151 ? 2.880 17.983 -4.322 1.00 53.42 153 LEU B N 1
ATOM 2240 C CA . LEU B 1 151 ? 3.686 18.439 -5.444 1.00 48.90 153 LEU B CA 1
ATOM 2241 C C . LEU B 1 151 ? 2.947 19.346 -6.406 1.00 53.07 153 LEU B C 1
ATOM 2242 O O . LEU B 1 151 ? 3.530 20.286 -6.949 1.00 54.52 153 LEU B O 1
ATOM 2247 N N . LEU B 1 152 ? 1.670 19.058 -6.637 1.00 60.40 154 LEU B N 1
ATOM 2248 C CA . LEU B 1 152 ? 0.881 19.865 -7.556 1.00 59.88 154 LEU B CA 1
ATOM 2249 C C . LEU B 1 152 ? 0.696 21.296 -7.083 1.00 63.15 154 LEU B C 1
ATOM 2250 O O . LEU B 1 152 ? 0.357 21.549 -5.919 1.00 60.22 154 LEU B O 1
ATOM 2255 N N . ASN B 1 153 ? 0.941 22.227 -7.999 1.00 67.05 155 ASN B N 1
ATOM 2256 C CA . ASN B 1 153 ? 0.782 23.644 -7.718 1.00 72.55 155 ASN B CA 1
ATOM 2257 C C . ASN B 1 153 ? -0.645 24.032 -8.131 1.00 76.48 155 ASN B C 1
ATOM 2258 O O . ASN B 1 153 ? -1.425 24.466 -7.252 1.00 76.23 155 ASN B O 1
#

Radius of gyration: 20.58 Å; Cα contacts (8 Å, |Δi|>4): 592; chains: 2; bounding box: 39×36×63 Å

Nearest PDB structures (foldseek):
  1id1-assembly1_B  TM=1.007E+00  e=4.703E-29  Escherichia coli
  2fy8-assembly1_B  TM=8.370E-01  e=1.998E-09  Methanothermobacter thermautotrophicus
  5bki-assembly1_A  TM=8.479E-01  e=5.825E-09  Methanothermobacter thermautotrophicus
  8fz7-assembly1_A  TM=8.436E-01  e=7.493E-09  Methanothermobacter thermautotrophicus
  8djb-assembly1_A  TM=7.845E-01  e=4.252E-09  Methanothermobacter thermautotrophicus